Protein AF-A0A511YX73-F1 (afdb_monomer_lite)

pLDDT: mean 88.36, std 14.89, range [30.98, 98.75]

Organism: NCBI:txid43671

Secondary structure (DSSP, 8-state):
----PPPS----PPP-PPPPEEEEPPHHHHHHHHHHHHHSPTTTTT-HHHHHHHHHHHHHHHHHS-TTTPPPTHHHHHHHHHHHHHHHHTTSTT-EEEEEE-SS-EEEEEEETTTTEEE-HHHHHHHHHHHT--S-HHHHHHHHHHHHHHHHSPPPHHHHHHHHHHHHHHHHHHTTT-S----EEEEEETTEEEEEE--SSHHHHHHHHHHHHHHS--SEEEEEEEEEEEETTEEEEEEEEEEEETTSPEEEEEEEEEEETTEEEEEEEEEEEEEES---

Radius of gyration: 24.03 Å; chains: 1; bounding box: 49×76×63 Å

InterPro domains:
  IPR024266 Domain of unknown function DUF3806 [PF12713] (68-133)

Sequence (280 aa):
MGIFRRRPGQPDEPAAQATPQFLDLSEGELAWLGELRASLPVGVGGDPAALGRFYDEALDAWQATPVTEREDPNRLVNAIGVGVGDLVCARVAGARWVVFVDDAGADLAVVAGTDNSTIFPTGAVGKRWSDGVRRWLPDFVEWAAGRLEAWAVEPSAEVRALAAFALEHAVRSVVPEGGPLVPFCMVESPDGRSLQRFVGELGESVARARDHARSSGAARAAVAWDGYLTVEGRRDDALFVEASDAGQGSIVLAQRYASDRSGTRAVGSVVDVGNGGPLL

Structure (mmCIF, N/CA/C/O backbone):
data_AF-A0A511YX73-F1
#
_entry.id   AF-A0A511YX73-F1
#
loop_
_atom_site.group_PDB
_atom_site.id
_atom_site.type_symbol
_atom_site.label_atom_id
_atom_site.label_alt_id
_atom_site.label_comp_id
_atom_site.label_asym_id
_atom_site.label_entity_id
_atom_site.label_seq_id
_atom_site.pdbx_PDB_ins_code
_atom_site.Cartn_x
_atom_site.Cartn_y
_atom_site.Cartn_z
_atom_site.occupancy
_atom_site.B_iso_or_equiv
_atom_site.auth_seq_id
_atom_site.auth_comp_id
_atom_site.auth_asym_id
_atom_site.auth_atom_id
_atom_site.pdbx_PDB_model_num
ATOM 1 N N . MET A 1 1 ? -5.141 55.962 8.722 1.00 32.53 1 MET A N 1
ATOM 2 C CA . MET A 1 1 ? -3.730 55.880 8.289 1.00 32.53 1 MET A CA 1
ATOM 3 C C . MET A 1 1 ? -3.429 54.400 8.061 1.00 32.53 1 MET A C 1
ATOM 5 O O . MET A 1 1 ? -3.546 53.659 9.023 1.00 32.53 1 MET A O 1
ATOM 9 N N . GLY A 1 2 ? -3.191 54.008 6.794 1.00 31.86 2 GLY A N 1
ATOM 10 C CA . GLY A 1 2 ? -2.878 52.652 6.270 1.00 31.86 2 GLY A CA 1
ATOM 11 C C . GLY A 1 2 ? -4.050 51.658 6.292 1.00 31.86 2 GLY A C 1
ATOM 12 O O . GLY A 1 2 ? -4.373 51.157 7.353 1.00 31.86 2 GLY A O 1
ATOM 13 N N . ILE A 1 3 ? -4.838 51.365 5.247 1.00 39.69 3 ILE A N 1
ATOM 14 C CA . ILE A 1 3 ? -4.633 51.122 3.800 1.00 39.69 3 ILE A CA 1
ATOM 15 C C . ILE A 1 3 ? -3.740 49.908 3.500 1.00 39.69 3 ILE A C 1
ATOM 17 O O . ILE A 1 3 ? -2.564 50.074 3.208 1.00 39.69 3 ILE A O 1
ATOM 21 N N . PHE A 1 4 ? -4.346 48.716 3.435 1.00 37.50 4 PHE A N 1
ATOM 22 C CA . PHE A 1 4 ? -3.935 47.664 2.497 1.00 37.50 4 PHE A CA 1
ATOM 23 C C . PHE A 1 4 ? -5.171 47.103 1.781 1.00 37.50 4 PHE A C 1
ATOM 25 O O . PHE A 1 4 ? -5.993 46.388 2.348 1.00 37.50 4 PHE A O 1
ATOM 32 N N . ARG A 1 5 ? -5.316 47.506 0.513 1.00 39.12 5 ARG A N 1
ATOM 33 C CA . ARG A 1 5 ? -6.260 46.949 -0.463 1.00 39.12 5 ARG A CA 1
ATOM 34 C C . ARG A 1 5 ? -5.743 45.578 -0.911 1.00 39.12 5 ARG A C 1
ATOM 36 O O . ARG A 1 5 ? -4.583 45.482 -1.305 1.00 39.12 5 ARG A O 1
ATOM 43 N N . ARG A 1 6 ? -6.609 44.556 -0.941 1.00 34.84 6 ARG A N 1
ATOM 44 C CA . ARG A 1 6 ? -6.386 43.347 -1.757 1.00 34.84 6 ARG A CA 1
ATOM 45 C C . ARG A 1 6 ? -6.142 43.780 -3.209 1.00 34.84 6 ARG A C 1
ATOM 47 O O . ARG A 1 6 ? -6.949 44.528 -3.762 1.00 34.84 6 ARG A O 1
ATOM 54 N N . ARG A 1 7 ? -5.045 43.322 -3.818 1.00 30.98 7 ARG A N 1
ATOM 55 C CA . ARG A 1 7 ? -4.867 43.369 -5.277 1.00 30.98 7 ARG A CA 1
ATOM 56 C C . ARG A 1 7 ? -5.855 42.378 -5.907 1.00 30.98 7 ARG A C 1
ATOM 58 O O . ARG A 1 7 ? -5.840 41.219 -5.504 1.00 30.98 7 ARG A O 1
ATOM 65 N N . PRO A 1 8 ? -6.698 42.788 -6.866 1.00 36.47 8 PRO A N 1
ATOM 66 C CA . PRO A 1 8 ? -7.442 41.854 -7.694 1.00 36.47 8 PRO A CA 1
ATOM 67 C C . PRO A 1 8 ? -6.556 41.415 -8.868 1.00 36.47 8 PRO A C 1
ATOM 69 O O . PRO A 1 8 ? -5.995 42.268 -9.555 1.00 36.47 8 PRO A O 1
ATOM 72 N N . GLY A 1 9 ? -6.438 40.102 -9.094 1.00 38.38 9 GLY A N 1
ATOM 73 C CA . GLY A 1 9 ? -5.857 39.555 -10.327 1.00 38.38 9 GLY A CA 1
ATOM 74 C C . GLY A 1 9 ? -4.659 38.612 -10.192 1.00 38.38 9 GLY A C 1
ATOM 75 O O . GLY A 1 9 ? -3.850 38.581 -11.112 1.00 38.38 9 GLY A O 1
ATOM 76 N N . GLN A 1 10 ? -4.527 37.844 -9.108 1.00 35.62 10 GLN A N 1
ATOM 77 C CA . GLN A 1 10 ? -3.684 36.644 -9.147 1.00 35.62 10 GLN A CA 1
ATOM 78 C C . GLN A 1 10 ? -4.614 35.464 -9.469 1.00 35.62 10 GLN A C 1
ATOM 80 O O . GLN A 1 10 ? -5.602 35.297 -8.751 1.00 35.62 10 GLN A O 1
ATOM 85 N N . PRO A 1 11 ? -4.397 34.717 -10.568 1.00 38.38 11 PRO A N 1
ATOM 86 C CA . PRO A 1 11 ? -5.038 33.417 -10.726 1.00 38.38 11 PRO A CA 1
ATOM 87 C C . PRO A 1 11 ? -4.693 32.580 -9.492 1.00 38.38 11 PRO A C 1
ATOM 89 O O . PRO A 1 11 ? -3.579 32.717 -8.985 1.00 38.38 11 PRO A O 1
ATOM 92 N N . ASP A 1 12 ? -5.625 31.758 -9.010 1.00 41.16 12 ASP A N 1
ATOM 93 C CA . ASP A 1 12 ? -5.336 30.759 -7.983 1.00 41.16 12 ASP A CA 1
ATOM 94 C C . ASP A 1 12 ? -4.215 29.850 -8.510 1.00 41.16 12 ASP A C 1
ATOM 96 O O . ASP A 1 12 ? -4.451 28.913 -9.274 1.00 41.16 12 ASP A O 1
ATOM 100 N N . GLU A 1 13 ? -2.968 30.178 -8.168 1.00 39.59 13 GLU A N 1
ATOM 101 C CA . GLU A 1 13 ? -1.861 29.243 -8.274 1.00 39.59 13 GLU A CA 1
ATOM 102 C C . GLU A 1 13 ? -2.237 28.082 -7.352 1.00 39.59 13 GLU A C 1
ATOM 104 O O . GLU A 1 13 ? -2.494 28.327 -6.167 1.00 39.59 13 GLU A O 1
ATOM 109 N N . PRO A 1 14 ? -2.350 26.840 -7.859 1.00 40.09 14 PRO A N 1
ATOM 110 C CA . PRO A 1 14 ? -2.586 25.708 -6.984 1.00 40.09 14 PRO A CA 1
ATOM 111 C C . PRO A 1 14 ? -1.468 25.715 -5.946 1.00 40.09 14 PRO A C 1
ATOM 113 O O . PRO A 1 14 ? -0.290 25.691 -6.310 1.00 40.09 14 PRO A O 1
ATOM 116 N N . ALA A 1 15 ? -1.847 25.838 -4.670 1.00 43.94 15 ALA A N 1
ATOM 117 C CA . ALA A 1 15 ? -0.904 25.779 -3.567 1.00 43.94 15 ALA A CA 1
ATOM 118 C C . ALA A 1 15 ? -0.038 24.537 -3.781 1.00 43.94 15 ALA A C 1
ATOM 120 O O . ALA A 1 15 ? -0.568 23.444 -3.996 1.00 43.94 15 ALA A O 1
ATOM 121 N N . ALA A 1 16 ? 1.280 24.730 -3.827 1.00 45.09 16 ALA A N 1
ATOM 122 C CA . ALA A 1 16 ? 2.211 23.623 -3.930 1.00 45.09 16 ALA A CA 1
ATOM 123 C C . ALA A 1 16 ? 1.915 22.681 -2.757 1.00 45.09 16 ALA A C 1
ATOM 125 O O . ALA A 1 16 ? 2.084 23.083 -1.607 1.00 45.09 16 ALA A O 1
ATOM 126 N N . GLN A 1 17 ? 1.402 21.488 -3.066 1.00 47.88 17 GLN A N 1
ATOM 127 C CA . GLN A 1 17 ? 1.120 20.453 -2.075 1.00 47.88 17 GLN A CA 1
ATOM 128 C C . GLN A 1 17 ? 2.410 20.193 -1.303 1.00 47.88 17 GLN A C 1
ATOM 130 O O . GLN A 1 17 ? 3.460 19.985 -1.926 1.00 47.88 17 GLN A O 1
ATOM 135 N N . ALA A 1 18 ? 2.367 20.287 0.025 1.00 58.06 18 ALA A N 1
ATOM 136 C CA . ALA A 1 18 ? 3.554 20.036 0.820 1.00 58.06 18 ALA A CA 1
ATOM 137 C C . ALA A 1 18 ? 3.934 18.559 0.680 1.00 58.06 18 ALA A C 1
ATOM 139 O O . ALA A 1 18 ? 3.086 17.666 0.708 1.00 58.06 18 ALA A O 1
ATOM 140 N N . THR A 1 19 ? 5.227 18.289 0.508 1.00 71.44 19 THR A N 1
ATOM 141 C CA . THR A 1 19 ? 5.724 16.914 0.469 1.00 71.44 19 THR A CA 1
ATOM 142 C C . THR A 1 19 ? 5.434 16.240 1.813 1.00 71.44 19 THR A C 1
ATOM 144 O O . THR A 1 19 ? 5.821 16.808 2.841 1.00 71.44 19 THR A O 1
ATOM 147 N N . PRO A 1 20 ? 4.804 15.050 1.832 1.00 82.06 20 PRO A N 1
ATOM 148 C CA . PRO A 1 20 ? 4.522 14.344 3.073 1.00 82.06 20 PRO A CA 1
ATOM 149 C C . PRO A 1 20 ? 5.807 14.058 3.856 1.00 82.06 20 PRO A C 1
ATOM 151 O O . PRO A 1 20 ? 6.846 13.731 3.275 1.00 82.06 20 PRO A O 1
ATOM 154 N N . GLN A 1 21 ? 5.735 14.187 5.180 1.00 86.56 21 GLN A N 1
ATOM 155 C CA . GLN A 1 21 ? 6.857 13.977 6.093 1.00 86.56 21 GLN A CA 1
ATOM 156 C C . GLN A 1 21 ? 6.598 12.792 7.017 1.00 86.56 21 GLN A C 1
ATOM 158 O O . GLN A 1 21 ? 5.483 12.589 7.490 1.00 86.56 21 GLN A O 1
ATOM 163 N N . PHE A 1 22 ? 7.661 12.046 7.312 1.00 89.94 22 PHE A N 1
ATOM 164 C CA . PHE A 1 22 ? 7.660 10.940 8.263 1.00 89.94 22 PHE A CA 1
ATOM 165 C C . PHE A 1 22 ? 8.593 11.299 9.410 1.00 89.94 22 PHE A C 1
ATOM 167 O O . PHE A 1 22 ? 9.812 11.347 9.233 1.00 89.94 22 PHE A O 1
ATOM 174 N N . LEU A 1 23 ? 8.020 11.596 10.568 1.00 90.06 23 LEU A N 1
ATOM 175 C CA . LEU A 1 23 ? 8.756 12.014 11.752 1.00 90.06 23 LEU A CA 1
ATOM 176 C C . LEU A 1 23 ? 8.787 10.872 12.764 1.00 90.06 23 LEU A C 1
ATOM 178 O O . LEU A 1 23 ? 7.802 10.152 12.950 1.00 90.06 23 LEU A O 1
ATOM 182 N N . ASP A 1 24 ? 9.924 10.713 13.433 1.00 93.06 24 ASP A N 1
ATOM 183 C CA . ASP A 1 24 ? 10.009 9.822 14.584 1.00 93.06 24 ASP A CA 1
ATOM 184 C C . ASP A 1 24 ? 9.073 10.309 15.693 1.00 93.06 24 ASP A C 1
ATOM 186 O O . ASP A 1 24 ? 8.878 11.513 15.875 1.00 93.06 24 ASP A O 1
ATOM 190 N N . LEU A 1 25 ? 8.507 9.364 16.447 1.00 93.69 25 LEU A N 1
ATOM 191 C CA . LEU A 1 25 ? 7.658 9.698 17.585 1.00 93.69 25 LEU A CA 1
ATOM 192 C C . LEU A 1 25 ? 8.466 10.455 18.646 1.00 93.69 25 LEU A C 1
ATOM 194 O O . LEU A 1 25 ? 9.500 9.983 19.124 1.00 93.69 25 LEU A O 1
ATOM 198 N N . SER A 1 26 ? 7.948 11.600 19.065 1.00 94.12 26 SER A N 1
ATOM 199 C CA . SER A 1 26 ? 8.399 12.320 20.249 1.00 94.12 26 SER A CA 1
ATOM 200 C C . SER A 1 26 ? 8.096 11.543 21.535 1.00 94.12 26 SER A C 1
ATOM 202 O O . SER A 1 26 ? 7.285 10.613 21.564 1.00 94.12 26 SER A O 1
ATOM 204 N N . GLU A 1 27 ? 8.698 11.967 22.650 1.00 94.69 27 GLU A N 1
ATOM 205 C CA . GLU A 1 27 ? 8.401 11.404 23.976 1.00 94.69 27 GLU A CA 1
ATOM 206 C C . GLU A 1 27 ? 6.911 11.503 24.338 1.00 94.69 27 GLU A C 1
ATOM 208 O O . GLU A 1 27 ? 6.356 10.579 24.933 1.00 94.69 27 GLU A O 1
ATOM 213 N N . GLY A 1 28 ? 6.251 12.599 23.946 1.00 94.06 28 GLY A N 1
ATOM 214 C CA . GLY A 1 28 ? 4.823 12.800 24.186 1.00 94.06 28 GLY A CA 1
ATOM 215 C C . GLY A 1 28 ? 3.957 11.812 23.407 1.00 94.06 28 GLY A C 1
ATOM 216 O O . GLY A 1 28 ? 3.024 11.236 23.965 1.00 94.06 28 GLY A O 1
ATOM 217 N N . GLU A 1 29 ? 4.290 11.557 22.142 1.00 94.56 29 GLU A N 1
ATOM 218 C CA . GLU A 1 29 ? 3.565 10.581 21.323 1.00 94.56 29 GLU A CA 1
ATOM 219 C C . GLU A 1 29 ? 3.818 9.154 21.806 1.00 94.56 29 GLU A C 1
ATOM 221 O O . GLU A 1 29 ? 2.876 8.375 21.929 1.00 94.56 29 GLU A O 1
ATOM 226 N N . LEU A 1 30 ? 5.056 8.816 22.174 1.00 94.69 30 LEU A N 1
ATOM 227 C CA . LEU A 1 30 ? 5.375 7.521 22.780 1.00 94.69 30 LEU A CA 1
ATOM 228 C C . LEU A 1 30 ? 4.573 7.278 24.066 1.00 94.69 30 LEU A C 1
ATOM 230 O O . LEU A 1 30 ? 4.020 6.187 24.242 1.00 94.69 30 LEU A O 1
ATOM 234 N N . ALA A 1 31 ? 4.475 8.286 24.939 1.00 95.69 31 ALA A N 1
ATOM 235 C CA . ALA A 1 31 ? 3.669 8.211 26.153 1.00 95.69 31 ALA A CA 1
ATOM 236 C C . ALA A 1 31 ? 2.183 8.005 25.825 1.00 95.69 31 ALA A C 1
ATOM 238 O O . ALA A 1 31 ? 1.553 7.102 26.376 1.00 95.69 31 ALA A O 1
ATOM 239 N N . TRP A 1 32 ? 1.647 8.765 24.868 1.00 93.88 32 TRP A N 1
ATOM 240 C CA . TRP A 1 32 ? 0.254 8.645 24.443 1.00 93.88 32 TRP A CA 1
ATOM 241 C C . TRP A 1 32 ? -0.074 7.272 23.834 1.00 93.88 32 TRP A C 1
ATOM 243 O O . TRP A 1 32 ? -1.073 6.656 24.212 1.00 93.88 32 TRP A O 1
ATOM 253 N N . LEU A 1 33 ? 0.787 6.726 22.966 1.00 96.00 33 LEU A N 1
ATOM 254 C CA . LEU A 1 33 ? 0.641 5.351 22.473 1.00 96.00 33 LEU A CA 1
ATOM 255 C C . LEU A 1 33 ? 0.675 4.344 23.635 1.00 96.00 33 LEU A C 1
ATOM 257 O O . LEU A 1 33 ? -0.078 3.372 23.630 1.00 96.00 33 LEU A O 1
ATOM 261 N N . GLY A 1 34 ? 1.534 4.562 24.636 1.00 96.31 34 GLY A N 1
ATOM 262 C CA . GLY A 1 34 ? 1.587 3.749 25.853 1.00 96.31 34 GLY A CA 1
ATOM 263 C C . GLY A 1 34 ? 0.269 3.753 26.634 1.00 96.31 34 GLY A C 1
ATOM 264 O O . GLY A 1 34 ? -0.211 2.691 27.030 1.00 96.31 34 GLY A O 1
ATOM 265 N N . GLU A 1 35 ? -0.355 4.918 26.799 1.00 96.94 35 GLU A N 1
ATOM 266 C CA . GLU A 1 35 ? -1.667 5.051 27.445 1.00 96.94 35 GLU A CA 1
ATOM 267 C C . GLU A 1 35 ? -2.776 4.346 26.658 1.00 96.94 35 GLU A C 1
ATOM 269 O O . GLU A 1 35 ? -3.615 3.657 27.243 1.00 96.94 35 GLU A O 1
ATOM 274 N N . LEU A 1 36 ? -2.771 4.480 25.329 1.00 96.38 36 LEU A N 1
ATOM 275 C CA . LEU A 1 36 ? -3.720 3.796 24.452 1.00 96.38 36 LEU A CA 1
ATOM 276 C C . LEU A 1 36 ? -3.582 2.272 24.559 1.00 96.38 36 LEU A C 1
ATOM 278 O O . LEU A 1 36 ? -4.588 1.586 24.747 1.00 96.38 36 LEU A O 1
ATOM 282 N N . ARG A 1 37 ? -2.354 1.743 24.544 1.00 95.12 37 ARG A N 1
ATOM 283 C CA . ARG A 1 37 ? -2.087 0.311 24.769 1.00 95.12 37 ARG A CA 1
ATOM 284 C C . ARG A 1 37 ? -2.592 -0.158 26.126 1.00 95.12 37 ARG A C 1
ATOM 286 O O . ARG A 1 37 ? -3.264 -1.180 26.205 1.00 95.12 37 ARG A O 1
ATOM 293 N N . ALA A 1 38 ? -2.293 0.596 27.184 1.00 95.56 38 ALA A N 1
ATOM 294 C CA . ALA A 1 38 ? -2.694 0.258 28.547 1.00 95.56 38 ALA A CA 1
ATOM 295 C C . ALA A 1 38 ? -4.218 0.301 28.754 1.00 95.56 38 ALA A C 1
ATOM 297 O O . ALA A 1 38 ? -4.720 -0.302 29.701 1.00 95.56 38 ALA A O 1
ATOM 298 N N . SER A 1 39 ? -4.953 1.001 27.883 1.00 95.38 39 SER A N 1
ATOM 299 C CA . SER A 1 39 ? -6.418 1.042 27.922 1.00 95.38 39 SER A CA 1
ATOM 300 C C . SER A 1 39 ? -7.094 -0.198 27.325 1.00 95.38 39 SER A C 1
ATOM 302 O O . SER A 1 39 ? -8.268 -0.438 27.608 1.00 95.38 39 SER A O 1
ATOM 304 N N . LEU A 1 40 ? -6.377 -1.000 26.528 1.00 96.00 40 LEU A N 1
ATOM 305 C CA . LEU A 1 40 ? -6.900 -2.266 26.020 1.00 96.00 40 LEU A CA 1
ATOM 306 C C . LEU A 1 40 ? -6.919 -3.328 27.131 1.00 96.00 40 LEU A C 1
ATOM 308 O O . LEU A 1 40 ? -6.005 -3.371 27.961 1.00 96.00 40 LEU A O 1
ATOM 312 N N . PRO A 1 41 ? -7.906 -4.243 27.140 1.00 95.19 41 PRO A N 1
ATOM 313 C CA . PRO A 1 41 ? -7.897 -5.350 28.085 1.00 95.19 41 PRO A CA 1
ATOM 314 C C . PRO A 1 41 ? -6.648 -6.227 27.924 1.00 95.19 41 PRO A C 1
ATOM 316 O O . PRO A 1 41 ? -6.146 -6.453 26.817 1.00 95.19 41 PRO A O 1
ATOM 319 N N . VAL A 1 42 ? -6.156 -6.757 29.045 1.00 90.50 42 VAL A N 1
ATOM 320 C CA . VAL A 1 42 ? -4.963 -7.614 29.076 1.00 90.50 42 VAL A CA 1
ATOM 321 C C . VAL A 1 42 ? -5.136 -8.802 28.125 1.00 90.50 42 VAL A C 1
ATOM 323 O O . VAL A 1 42 ? -6.142 -9.505 28.170 1.00 90.50 42 VAL A O 1
ATOM 326 N N . GLY A 1 43 ? -4.138 -9.030 27.269 1.00 85.50 43 GLY A N 1
ATOM 327 C CA . GLY A 1 43 ? -4.119 -10.136 26.306 1.00 85.50 43 GLY A CA 1
ATOM 328 C C . GLY A 1 43 ? -4.816 -9.853 24.971 1.00 85.50 43 GLY A C 1
ATOM 329 O O . GLY A 1 43 ? -4.638 -10.631 24.040 1.00 85.50 43 GLY A O 1
ATOM 330 N N . VAL A 1 44 ? -5.542 -8.738 24.829 1.00 91.19 44 VAL A N 1
ATOM 331 C CA . VAL A 1 44 ? -6.238 -8.394 23.576 1.00 91.19 44 VAL A CA 1
ATOM 332 C C . VAL A 1 44 ? -5.267 -7.888 22.507 1.00 91.19 44 VAL A C 1
ATOM 334 O O . VAL A 1 44 ? -5.331 -8.324 21.364 1.00 91.19 44 VAL A O 1
ATOM 337 N N . GLY A 1 45 ? -4.330 -7.006 22.870 1.00 84.81 45 GLY A N 1
ATOM 338 C CA . GLY A 1 45 ? -3.425 -6.363 21.905 1.00 84.81 45 GLY A CA 1
ATOM 339 C C . GLY A 1 45 ? -2.398 -7.289 21.235 1.00 84.81 45 GLY A C 1
ATOM 340 O O . GLY A 1 45 ? -1.772 -6.884 20.266 1.00 84.81 45 GLY A O 1
ATOM 341 N N . GLY A 1 46 ? -2.212 -8.517 21.733 1.00 89.50 46 GLY A N 1
ATOM 342 C CA . GLY A 1 46 ? -1.221 -9.470 21.213 1.00 89.50 46 GLY A CA 1
ATOM 343 C C . GLY A 1 46 ? -1.768 -10.512 20.233 1.00 89.50 46 GLY A C 1
ATOM 344 O O . GLY A 1 46 ? -0.986 -11.273 19.668 1.00 89.50 46 GLY A O 1
ATOM 345 N N . ASP A 1 47 ? -3.085 -10.567 20.021 1.00 94.75 47 ASP A N 1
ATOM 346 C CA . ASP A 1 47 ? -3.740 -11.550 19.151 1.00 94.75 47 ASP A CA 1
ATOM 347 C C . ASP A 1 47 ? -4.761 -10.850 18.232 1.00 94.75 47 ASP A C 1
ATOM 349 O O . ASP A 1 47 ? -5.724 -10.265 18.739 1.00 94.75 47 ASP A O 1
ATOM 353 N N . PRO A 1 48 ? -4.620 -10.925 16.889 1.00 96.38 48 PRO A N 1
ATOM 354 C CA . PRO A 1 48 ? -5.581 -10.316 15.971 1.00 96.38 48 PRO A CA 1
ATOM 355 C C . PRO A 1 48 ? -7.008 -10.825 16.170 1.00 96.38 48 PRO A C 1
ATOM 357 O O . PRO A 1 48 ? -7.958 -10.056 16.034 1.00 96.38 48 PRO A O 1
ATOM 360 N N . ALA A 1 49 ? -7.181 -12.105 16.513 1.00 97.00 49 ALA A N 1
ATOM 361 C CA . ALA A 1 49 ? -8.504 -12.677 16.723 1.00 97.00 49 ALA A CA 1
ATOM 362 C C . ALA A 1 49 ? -9.144 -12.141 18.013 1.00 97.00 49 ALA A C 1
ATOM 364 O O . ALA A 1 49 ? -10.339 -11.840 18.022 1.00 97.00 49 ALA A O 1
ATOM 365 N N . ALA A 1 50 ? -8.370 -11.999 19.092 1.00 97.75 50 ALA A N 1
ATOM 366 C CA . ALA A 1 50 ? -8.833 -11.373 20.329 1.00 97.75 50 ALA A CA 1
ATOM 367 C C . ALA A 1 50 ? -9.177 -9.893 20.133 1.00 97.75 50 ALA A C 1
ATOM 369 O O . ALA A 1 50 ? -10.258 -9.471 20.545 1.00 97.75 50 ALA A O 1
ATOM 370 N N . LEU A 1 51 ? -8.315 -9.128 19.456 1.00 98.25 51 LEU A N 1
ATOM 371 C CA . LEU A 1 51 ? -8.567 -7.719 19.150 1.00 98.25 51 LEU A CA 1
ATOM 372 C C . LEU A 1 51 ? -9.789 -7.534 18.245 1.00 98.25 51 LEU A C 1
ATOM 374 O O . LEU A 1 51 ? -10.587 -6.628 18.475 1.00 98.25 51 LEU A O 1
ATOM 378 N N . GLY A 1 52 ? -9.984 -8.422 17.268 1.00 98.06 52 GLY A N 1
ATOM 379 C CA . GLY A 1 52 ? -11.160 -8.416 16.399 1.00 98.06 52 GLY A CA 1
ATOM 380 C C . GLY A 1 52 ? -12.464 -8.686 17.148 1.00 98.06 52 GLY A C 1
ATOM 381 O O . GLY A 1 52 ? -13.430 -7.953 16.956 1.00 98.06 52 GLY A O 1
ATOM 382 N N . ARG A 1 53 ? -12.488 -9.682 18.047 1.00 98.44 53 ARG A N 1
ATOM 383 C CA . ARG A 1 53 ? -13.659 -9.941 18.906 1.00 98.44 53 ARG A CA 1
ATOM 384 C C . ARG A 1 53 ? -13.962 -8.753 19.815 1.00 98.44 53 ARG A C 1
ATOM 386 O O . ARG A 1 53 ? -15.108 -8.329 19.884 1.00 98.44 53 ARG A O 1
ATOM 393 N N . PHE A 1 54 ? -12.934 -8.186 20.446 1.00 98.38 54 PHE A N 1
ATOM 394 C CA . PHE A 1 54 ? -13.086 -7.008 21.297 1.00 98.38 54 PHE A CA 1
ATOM 395 C C . PHE A 1 54 ? -13.653 -5.808 20.526 1.00 98.38 54 PHE A C 1
ATOM 397 O O . PHE A 1 54 ? -14.549 -5.131 21.021 1.00 98.38 54 PHE A O 1
ATOM 404 N N . TYR A 1 55 ? -13.173 -5.566 19.302 1.00 98.44 55 TYR A N 1
ATOM 405 C CA . TYR A 1 55 ? -13.719 -4.528 18.429 1.00 98.44 55 TYR A CA 1
ATOM 406 C C . TYR A 1 55 ? -15.204 -4.762 18.115 1.00 98.44 55 TYR A C 1
ATOM 408 O O . TYR A 1 55 ? -16.001 -3.836 18.259 1.00 98.44 55 TYR A O 1
ATOM 416 N N . ASP A 1 56 ? -15.578 -5.981 17.709 1.00 98.50 56 ASP A N 1
ATOM 417 C CA . ASP A 1 56 ? -16.961 -6.306 17.340 1.00 98.50 56 ASP A CA 1
ATOM 418 C C . ASP A 1 56 ? -17.906 -6.141 18.552 1.00 98.50 56 ASP A C 1
ATOM 420 O O . ASP A 1 56 ? -18.951 -5.499 18.437 1.00 98.50 56 ASP A O 1
ATOM 424 N N . GLU A 1 57 ? -17.507 -6.632 19.731 1.00 98.19 57 GLU A N 1
ATOM 425 C CA . GLU A 1 57 ? -18.258 -6.490 20.989 1.00 98.19 57 GLU A CA 1
ATOM 426 C C . GLU A 1 57 ? -18.406 -5.022 21.418 1.00 98.19 57 GLU A C 1
ATOM 428 O O . GLU A 1 57 ? -19.488 -4.586 21.821 1.00 98.19 57 GLU A O 1
ATOM 433 N N . ALA A 1 58 ? -17.333 -4.236 21.304 1.00 97.44 58 ALA A N 1
ATOM 434 C CA . ALA A 1 58 ? -17.346 -2.815 21.625 1.00 97.44 58 ALA A CA 1
ATOM 435 C C . ALA A 1 58 ? -18.259 -2.015 20.687 1.00 97.44 58 ALA A C 1
ATOM 437 O O . ALA A 1 58 ? -19.000 -1.138 21.139 1.00 97.44 58 ALA A O 1
ATOM 438 N N . LEU A 1 59 ? -18.221 -2.320 19.388 1.00 98.06 59 LEU A N 1
ATOM 439 C CA . LEU A 1 59 ? -19.080 -1.691 18.392 1.00 98.06 59 LEU A CA 1
ATOM 440 C C . LEU A 1 59 ? -20.554 -2.023 18.652 1.00 98.06 59 LEU A C 1
ATOM 442 O O . LEU A 1 59 ? -21.395 -1.123 18.614 1.00 98.06 59 LEU A O 1
ATOM 446 N N . ASP A 1 60 ? -20.866 -3.286 18.954 1.00 97.88 60 ASP A N 1
ATOM 447 C CA . ASP A 1 60 ? -22.221 -3.728 19.296 1.00 97.88 60 ASP A CA 1
ATOM 448 C C . ASP A 1 60 ? -22.752 -2.998 20.535 1.00 97.88 60 ASP A C 1
ATOM 450 O O . ASP A 1 60 ? -23.861 -2.458 20.506 1.00 97.88 60 ASP A O 1
ATOM 454 N N . ALA A 1 61 ? -21.944 -2.913 21.595 1.00 96.75 61 ALA A N 1
ATOM 455 C CA . ALA A 1 61 ? -22.303 -2.193 22.811 1.00 96.75 61 ALA A CA 1
ATOM 456 C C . ALA A 1 61 ? -22.557 -0.702 22.535 1.00 96.75 61 ALA A C 1
ATOM 458 O O . ALA A 1 61 ? -23.589 -0.163 22.933 1.00 96.75 61 ALA A O 1
ATOM 459 N N . TRP A 1 62 ? -21.662 -0.042 21.795 1.00 96.69 62 TRP A N 1
ATOM 460 C CA . TRP A 1 62 ? -21.796 1.378 21.471 1.00 96.69 62 TRP A CA 1
ATOM 461 C C . TRP A 1 62 ? -23.020 1.674 20.592 1.00 96.69 62 TRP A C 1
ATOM 463 O O . TRP A 1 62 ? -23.731 2.655 20.818 1.00 96.69 62 TRP A O 1
ATOM 473 N N . GLN A 1 63 ? -23.312 0.817 19.608 1.00 95.50 63 GLN A N 1
ATOM 474 C CA . GLN A 1 63 ? -24.495 0.958 18.755 1.00 95.50 63 GLN A CA 1
ATOM 475 C C . GLN A 1 63 ? -25.802 0.683 19.514 1.00 95.50 63 GLN A C 1
ATOM 477 O O . GLN A 1 63 ? -26.820 1.307 19.201 1.00 95.50 63 GLN A O 1
ATOM 482 N N . ALA A 1 64 ? -25.784 -0.201 20.513 1.00 96.44 64 ALA A N 1
ATOM 483 C CA . ALA A 1 64 ? -26.937 -0.466 21.370 1.00 96.44 64 ALA A CA 1
ATOM 484 C C . ALA A 1 64 ? -27.249 0.694 22.336 1.00 96.44 64 ALA A C 1
ATOM 486 O O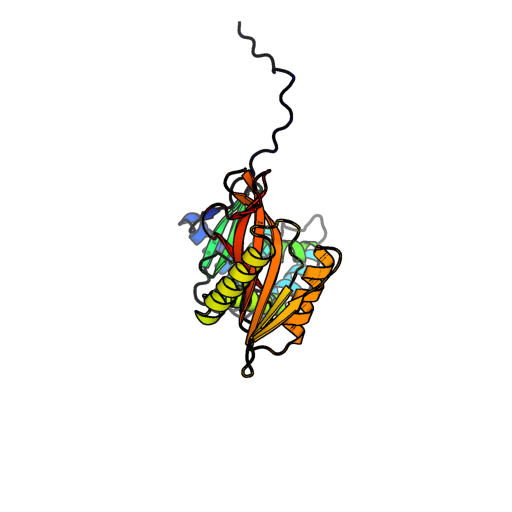 . ALA A 1 64 ? -28.412 0.892 22.689 1.00 96.44 64 ALA A O 1
ATOM 487 N N . THR A 1 65 ? -26.248 1.490 22.726 1.00 96.00 65 THR A N 1
ATOM 488 C CA . THR A 1 65 ? -26.442 2.679 23.570 1.00 96.00 65 THR A CA 1
ATOM 489 C C . THR A 1 65 ? -27.284 3.740 22.841 1.00 96.00 65 THR A C 1
ATOM 491 O O . THR A 1 65 ? -27.027 4.020 21.663 1.00 96.00 65 THR A O 1
ATOM 494 N N . PRO A 1 66 ? -28.284 4.368 23.490 1.00 95.25 66 PRO A N 1
ATOM 495 C CA . PRO A 1 66 ? -29.040 5.475 22.905 1.00 95.25 66 PRO A CA 1
ATOM 496 C C . PRO A 1 66 ? -28.130 6.630 22.479 1.00 95.25 66 PRO A C 1
ATOM 498 O O . PRO A 1 66 ? -27.198 6.979 23.192 1.00 95.25 66 PRO A O 1
ATOM 501 N N .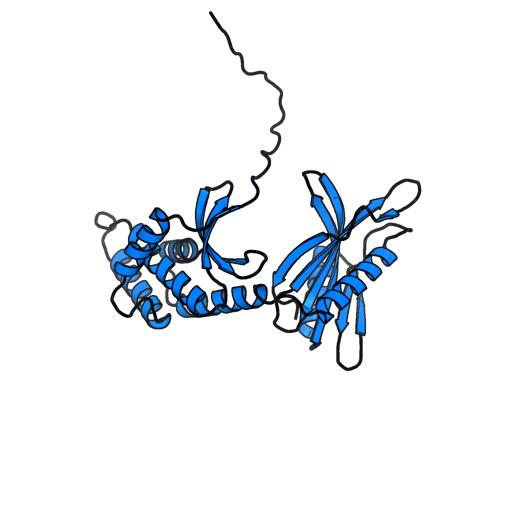 VAL A 1 67 ? -28.421 7.279 21.345 1.00 91.88 67 VAL A N 1
ATOM 502 C CA . VAL A 1 67 ? -27.554 8.333 20.770 1.00 91.88 67 VAL A CA 1
ATOM 503 C C . VAL A 1 67 ? -27.241 9.466 21.758 1.00 91.88 67 VAL A C 1
ATOM 505 O O . VAL A 1 67 ? -26.143 10.007 21.729 1.00 91.88 67 VAL A O 1
ATOM 508 N N . THR A 1 68 ? -28.171 9.799 22.654 1.00 93.88 68 THR A N 1
ATOM 509 C CA . THR A 1 68 ? -28.004 10.835 23.690 1.00 93.88 68 THR A CA 1
ATOM 510 C C . THR A 1 68 ? -27.050 10.447 24.819 1.00 93.88 68 THR A C 1
ATOM 512 O O . THR A 1 68 ? -26.608 11.319 25.558 1.00 93.88 68 THR A O 1
ATOM 515 N N . GLU A 1 69 ? -26.764 9.156 24.969 1.00 93.88 69 GLU A N 1
ATOM 516 C CA . GLU A 1 69 ? -25.920 8.577 26.020 1.00 93.88 69 GLU A CA 1
ATOM 517 C C . GLU A 1 69 ? -24.611 8.006 25.457 1.00 93.88 69 GLU A C 1
ATOM 519 O O . GLU A 1 69 ? -23.759 7.543 26.211 1.00 93.88 69 GLU A O 1
ATOM 524 N N . ARG A 1 70 ? -24.436 8.022 24.128 1.00 92.38 70 ARG A N 1
ATOM 525 C CA . ARG A 1 70 ? -23.217 7.528 23.486 1.00 92.38 70 ARG A CA 1
ATOM 526 C C . ARG A 1 70 ? -22.047 8.442 23.812 1.00 92.38 70 ARG A C 1
ATOM 528 O O . ARG A 1 70 ? -22.032 9.610 23.429 1.00 92.38 70 ARG A O 1
ATOM 535 N N . GLU A 1 71 ? -21.040 7.869 24.452 1.00 92.19 71 GLU A N 1
ATOM 536 C CA . GLU A 1 71 ? -19.729 8.493 24.568 1.00 92.19 71 GLU A CA 1
ATOM 537 C C . GLU A 1 71 ? -19.043 8.565 23.195 1.00 92.19 71 GLU A C 1
ATOM 539 O O . GLU A 1 71 ? -19.323 7.765 22.293 1.00 92.19 71 GLU A O 1
ATOM 544 N N . ASP A 1 72 ? -18.137 9.532 23.037 1.00 93.94 72 ASP A N 1
ATOM 545 C CA . ASP A 1 72 ? -17.299 9.636 21.844 1.00 93.94 72 ASP A CA 1
ATOM 546 C C . ASP A 1 72 ? -16.391 8.390 21.741 1.00 93.94 72 ASP A C 1
ATOM 548 O O . ASP A 1 72 ? -15.556 8.164 22.626 1.00 93.94 72 ASP A O 1
ATOM 552 N N . PRO A 1 73 ? -16.513 7.573 20.675 1.00 95.50 73 PRO A N 1
ATOM 553 C CA . PRO A 1 73 ? -15.729 6.353 20.534 1.00 95.50 73 PRO A CA 1
ATOM 554 C C . PRO A 1 73 ? -14.255 6.614 20.194 1.00 95.50 73 PRO A C 1
ATOM 556 O O . PRO A 1 73 ? -13.472 5.666 20.204 1.00 95.50 73 PRO A O 1
ATOM 559 N N . ASN A 1 74 ? -13.847 7.856 19.903 1.00 94.44 74 ASN A N 1
ATOM 560 C CA . ASN A 1 74 ? -12.514 8.197 19.397 1.00 94.44 74 ASN A CA 1
ATOM 561 C C . ASN A 1 74 ? -11.370 7.597 20.220 1.00 94.44 74 ASN A C 1
ATOM 563 O O . ASN A 1 74 ? -10.425 7.043 19.659 1.00 94.44 74 ASN A O 1
ATOM 567 N N . ARG A 1 75 ? -11.450 7.652 21.555 1.00 95.06 75 ARG A N 1
ATOM 568 C CA . ARG A 1 75 ? -10.399 7.083 22.412 1.00 95.06 75 ARG A CA 1
ATOM 569 C C . ARG A 1 75 ? -10.283 5.566 22.240 1.00 95.06 75 ARG A C 1
ATOM 571 O O . ARG A 1 75 ? -9.173 5.052 22.135 1.00 95.06 75 ARG A O 1
ATOM 578 N N . LEU A 1 76 ? -11.416 4.868 22.185 1.00 96.38 76 LEU A N 1
ATOM 579 C CA . LEU A 1 76 ? -11.470 3.415 22.020 1.00 96.38 76 LEU A CA 1
ATOM 580 C C . LEU A 1 76 ? -11.032 2.991 20.614 1.00 96.38 76 LEU A C 1
ATOM 582 O O . LEU A 1 76 ? -10.233 2.071 20.466 1.00 96.38 76 LEU A O 1
ATOM 586 N N . VAL A 1 77 ? -11.494 3.709 19.590 1.00 97.50 77 VAL A N 1
ATOM 587 C CA . VAL A 1 77 ? -11.073 3.542 18.192 1.00 97.50 77 VAL A CA 1
ATOM 588 C C . VAL A 1 77 ? -9.559 3.691 18.062 1.00 97.50 77 VAL A C 1
ATOM 590 O O . VAL A 1 77 ? -8.915 2.842 17.447 1.00 97.50 77 VAL A O 1
ATOM 593 N N . ASN A 1 78 ? -8.976 4.717 18.686 1.00 97.12 78 ASN A N 1
ATOM 594 C CA . ASN A 1 78 ? -7.532 4.930 18.672 1.00 97.12 78 ASN A CA 1
ATOM 595 C C . ASN A 1 78 ? -6.781 3.828 19.425 1.00 97.12 78 ASN A C 1
ATOM 597 O O . ASN A 1 78 ? -5.767 3.352 18.925 1.00 97.12 78 ASN A O 1
ATOM 601 N N . ALA A 1 79 ? -7.286 3.366 20.572 1.00 97.75 79 ALA A N 1
ATOM 602 C CA . ALA A 1 79 ? -6.684 2.253 21.307 1.00 97.75 79 ALA A CA 1
ATOM 603 C C . ALA A 1 79 ? -6.653 0.963 20.475 1.00 97.75 79 ALA A C 1
ATOM 605 O O . ALA A 1 79 ? -5.611 0.316 20.366 1.00 97.75 79 ALA A O 1
ATOM 606 N N . ILE A 1 80 ? -7.768 0.622 19.821 1.00 98.38 80 ILE A N 1
ATOM 607 C CA . ILE A 1 80 ? -7.847 -0.537 18.924 1.00 98.38 80 ILE A CA 1
ATOM 608 C C . ILE A 1 80 ? -6.923 -0.341 17.716 1.00 98.38 80 ILE A C 1
ATOM 610 O O . ILE A 1 80 ? -6.210 -1.268 17.340 1.00 98.38 80 ILE A O 1
ATOM 614 N N . GLY A 1 81 ? -6.878 0.865 17.144 1.00 97.88 81 GLY A N 1
ATOM 615 C CA . GLY A 1 81 ? -5.955 1.222 16.066 1.00 97.88 81 GLY A CA 1
ATOM 616 C C . GLY A 1 81 ? -4.488 1.030 16.451 1.00 97.88 81 GLY A C 1
ATOM 617 O O . GLY A 1 81 ? -3.731 0.442 15.683 1.00 97.88 81 GLY A O 1
ATOM 618 N N . VAL A 1 82 ? -4.091 1.442 17.657 1.00 97.94 82 VAL A N 1
ATOM 619 C CA . VAL A 1 82 ? -2.741 1.188 18.178 1.00 97.94 82 VAL A CA 1
ATOM 620 C C . VAL A 1 82 ? -2.481 -0.313 18.324 1.00 97.94 82 VAL A C 1
ATOM 622 O O . VAL A 1 82 ? -1.439 -0.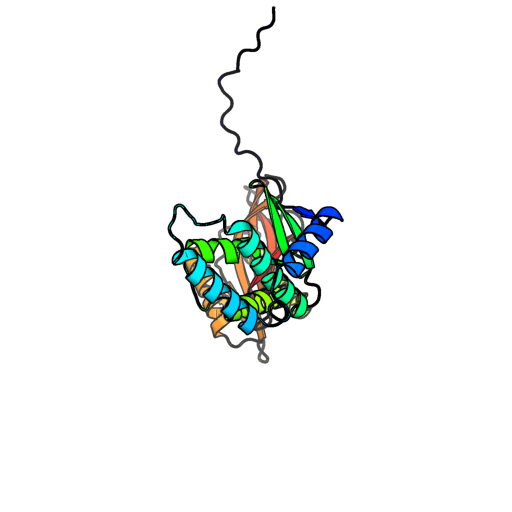786 17.879 1.00 97.94 82 VAL A O 1
ATOM 625 N N . GLY A 1 83 ? -3.445 -1.087 18.832 1.00 97.94 83 GLY A N 1
ATOM 626 C CA . GLY A 1 83 ? -3.337 -2.550 18.870 1.00 97.94 83 GLY A CA 1
ATOM 627 C C . GLY A 1 83 ? -3.140 -3.178 17.483 1.00 97.94 83 GLY A C 1
ATOM 628 O O . GLY A 1 83 ? -2.296 -4.054 17.314 1.00 97.94 83 GLY A O 1
ATOM 629 N N . VAL A 1 84 ? -3.860 -2.695 16.463 1.00 98.12 84 VAL A N 1
ATOM 630 C CA . VAL A 1 84 ? -3.691 -3.140 15.068 1.00 98.12 84 VAL A CA 1
ATOM 631 C C . VAL A 1 84 ? -2.284 -2.828 14.562 1.00 98.12 84 VAL A C 1
ATOM 633 O O . VAL A 1 84 ? -1.640 -3.701 13.984 1.00 98.12 84 VAL A O 1
ATOM 636 N N . GLY A 1 85 ? -1.788 -1.608 14.778 1.00 97.38 85 GLY A N 1
ATOM 637 C CA . GLY A 1 85 ? -0.445 -1.237 14.334 1.00 97.38 85 GLY A CA 1
ATOM 638 C C . GLY A 1 85 ? 0.660 -2.010 15.057 1.00 97.38 85 GLY A C 1
ATOM 639 O O . GLY A 1 85 ? 1.614 -2.432 14.414 1.00 97.38 85 GLY A O 1
ATOM 640 N N . ASP A 1 86 ? 0.506 -2.297 16.352 1.00 97.25 86 ASP A N 1
ATOM 641 C CA . ASP A 1 86 ? 1.452 -3.134 17.102 1.00 97.25 86 ASP A CA 1
ATOM 642 C C . ASP A 1 86 ? 1.505 -4.571 16.573 1.00 97.25 86 ASP A C 1
ATOM 644 O O . ASP A 1 86 ? 2.588 -5.137 16.427 1.00 97.25 86 ASP A O 1
ATOM 648 N N . LEU A 1 87 ? 0.350 -5.151 16.231 1.00 97.44 87 LEU A N 1
ATOM 649 C CA . LEU A 1 87 ? 0.273 -6.482 15.623 1.00 97.44 87 LEU A CA 1
ATOM 650 C C . LEU A 1 87 ? 0.974 -6.552 14.263 1.00 97.44 87 LEU A C 1
ATOM 652 O O . LEU A 1 87 ? 1.532 -7.601 13.930 1.00 97.44 87 LEU A O 1
ATOM 656 N N . VAL A 1 88 ? 0.939 -5.461 13.492 1.00 95.81 88 VAL A N 1
ATOM 657 C CA . VAL A 1 88 ? 1.667 -5.336 12.223 1.00 95.81 88 VAL A CA 1
ATOM 658 C C . VAL A 1 88 ? 3.165 -5.162 12.478 1.00 95.81 88 VAL A C 1
ATOM 660 O O . VAL A 1 88 ? 3.955 -5.913 11.913 1.00 95.81 88 VAL A O 1
ATOM 663 N N . CYS A 1 89 ? 3.569 -4.262 13.380 1.00 94.75 89 CYS A N 1
ATOM 664 C CA . CYS A 1 89 ? 4.974 -4.077 13.766 1.00 94.75 89 CYS A CA 1
ATOM 665 C C . CYS A 1 89 ? 5.620 -5.366 14.300 1.00 94.75 89 CYS A C 1
ATOM 667 O O . CYS A 1 89 ? 6.800 -5.609 14.074 1.00 94.75 89 CYS A O 1
ATOM 669 N N . ALA A 1 90 ? 4.854 -6.211 14.995 1.00 94.31 90 ALA A N 1
ATOM 670 C CA . ALA A 1 90 ? 5.332 -7.497 15.494 1.00 94.31 90 ALA A CA 1
ATOM 671 C C . ALA A 1 90 ? 5.549 -8.551 14.390 1.00 94.31 90 ALA A C 1
ATOM 673 O O . ALA A 1 90 ? 6.299 -9.501 14.607 1.00 94.31 90 ALA A O 1
ATOM 674 N N . ARG A 1 91 ? 4.883 -8.412 13.235 1.00 91.75 91 ARG A N 1
ATOM 675 C CA . ARG A 1 91 ? 4.992 -9.334 12.089 1.00 91.75 91 ARG A CA 1
ATOM 676 C C . ARG A 1 91 ? 6.061 -8.892 11.098 1.00 91.75 91 ARG A C 1
ATOM 678 O O . ARG A 1 91 ? 6.855 -9.709 10.650 1.00 91.75 91 ARG A O 1
ATOM 685 N N . VAL A 1 92 ? 6.103 -7.596 10.805 1.00 89.06 92 VAL A N 1
ATOM 686 C CA . VAL A 1 92 ? 6.919 -7.043 9.725 1.00 89.06 92 VAL A CA 1
ATOM 687 C C . VAL A 1 92 ? 8.249 -6.536 10.270 1.00 89.06 92 VAL A C 1
ATOM 689 O O . VAL A 1 92 ? 8.309 -5.555 11.013 1.00 89.06 92 VAL A O 1
ATOM 692 N N . ALA A 1 93 ? 9.343 -7.184 9.877 1.00 81.88 93 ALA A N 1
ATOM 693 C CA . ALA A 1 93 ? 10.680 -6.763 10.279 1.00 81.88 93 ALA A CA 1
ATOM 694 C C . ALA A 1 93 ? 10.975 -5.325 9.813 1.00 81.88 93 ALA A C 1
ATOM 696 O O . ALA A 1 93 ? 10.814 -4.988 8.643 1.00 81.88 93 ALA A O 1
ATOM 697 N N . GLY A 1 94 ? 11.421 -4.475 10.741 1.00 83.50 94 GLY A N 1
ATOM 698 C CA . GLY A 1 94 ? 11.726 -3.068 10.460 1.00 83.50 94 GLY A CA 1
ATOM 699 C C . GLY A 1 94 ? 10.507 -2.144 10.405 1.00 83.50 94 GLY A C 1
ATOM 700 O O . GLY A 1 94 ? 10.693 -0.935 10.261 1.00 83.50 94 GLY A O 1
ATOM 701 N N . ALA A 1 95 ? 9.286 -2.667 10.564 1.00 91.38 95 ALA A N 1
ATOM 702 C CA . ALA A 1 95 ? 8.113 -1.821 10.703 1.00 91.38 95 ALA A CA 1
ATOM 703 C C . ALA A 1 95 ? 8.150 -1.040 12.023 1.00 91.38 95 ALA A C 1
ATOM 705 O O . ALA A 1 95 ? 8.528 -1.562 13.076 1.00 91.38 95 ALA A O 1
ATOM 706 N N . ARG A 1 96 ? 7.763 0.233 11.962 1.00 93.94 96 ARG A N 1
ATOM 707 C CA . ARG A 1 96 ? 7.815 1.153 13.102 1.00 93.94 96 ARG A CA 1
ATOM 708 C C . ARG A 1 96 ? 6.707 2.191 13.031 1.00 93.94 96 ARG A C 1
ATOM 710 O O . ARG A 1 96 ? 6.253 2.564 11.951 1.00 93.94 96 ARG A O 1
ATOM 717 N N . TRP A 1 97 ? 6.317 2.690 14.196 1.00 96.94 97 TRP A N 1
ATOM 718 C CA . TRP A 1 97 ? 5.417 3.830 14.296 1.00 96.94 97 TRP A CA 1
ATOM 719 C C . TRP A 1 97 ? 6.134 5.139 13.958 1.00 96.94 97 TRP A C 1
ATOM 721 O O . TRP A 1 97 ? 7.280 5.347 14.362 1.00 96.94 97 TRP A O 1
ATOM 731 N N . VAL A 1 98 ? 5.426 6.021 13.259 1.00 95.62 98 VAL A N 1
ATOM 732 C CA . VAL A 1 98 ? 5.846 7.381 12.904 1.00 95.62 98 VAL A CA 1
ATOM 733 C C . VAL A 1 98 ? 4.666 8.340 12.999 1.00 95.62 98 VAL A C 1
ATOM 735 O O . VAL A 1 98 ? 3.504 7.923 12.982 1.00 95.62 98 VAL A O 1
ATOM 738 N N . VAL A 1 99 ? 4.979 9.631 13.048 1.00 94.50 99 VAL A N 1
ATOM 739 C CA . VAL A 1 99 ? 4.025 10.691 12.727 1.00 94.50 99 VAL A CA 1
ATOM 740 C C . VAL A 1 99 ? 4.134 10.978 11.237 1.00 94.50 99 VAL A C 1
ATOM 742 O O . VAL A 1 99 ? 5.189 11.382 10.747 1.00 94.50 99 VAL A O 1
ATOM 745 N N . PHE A 1 100 ? 3.046 10.751 10.517 1.00 92.06 100 PHE A N 1
ATOM 746 C CA . PHE A 1 100 ? 2.890 11.164 9.133 1.00 92.06 100 PHE A CA 1
ATOM 747 C C . PHE A 1 100 ? 2.278 12.562 9.102 1.00 92.06 100 PHE A C 1
ATOM 749 O O . PHE A 1 100 ? 1.253 12.782 9.740 1.00 92.06 100 PHE A O 1
ATOM 756 N N . VAL A 1 101 ? 2.891 13.497 8.379 1.00 90.19 101 VAL A N 1
ATOM 757 C CA . VAL A 1 101 ? 2.386 14.868 8.238 1.00 90.19 101 VAL A CA 1
ATOM 758 C C . VAL A 1 101 ? 2.191 15.193 6.766 1.00 90.19 101 VAL A C 1
ATOM 760 O O . VAL A 1 101 ? 3.138 15.095 5.985 1.00 90.19 101 VAL A O 1
ATOM 763 N N . ASP A 1 102 ? 0.987 15.618 6.402 1.00 85.81 102 ASP A N 1
ATOM 764 C CA . ASP A 1 102 ? 0.641 16.120 5.074 1.00 85.81 102 ASP A CA 1
ATOM 765 C C . ASP A 1 102 ? -0.156 17.438 5.157 1.00 85.81 102 ASP A C 1
ATOM 767 O O . ASP A 1 102 ? -0.230 18.085 6.205 1.00 85.81 102 ASP A O 1
ATOM 771 N N . ASP A 1 103 ? -0.742 17.857 4.033 1.00 82.75 103 ASP A N 1
ATOM 772 C CA . ASP A 1 103 ? -1.574 19.062 3.958 1.00 82.75 103 ASP A CA 1
ATOM 773 C C . ASP A 1 103 ? -2.872 18.966 4.790 1.00 82.75 103 ASP A C 1
ATOM 775 O O . ASP A 1 103 ? -3.479 19.995 5.104 1.00 82.75 103 ASP A O 1
ATOM 779 N N . ALA A 1 104 ? -3.330 17.755 5.128 1.00 80.31 104 ALA A N 1
ATOM 780 C CA . ALA A 1 104 ? -4.537 17.512 5.912 1.00 80.31 104 ALA A CA 1
ATOM 781 C C . ALA A 1 104 ? -4.262 17.496 7.424 1.00 80.31 104 ALA A C 1
ATOM 783 O O . ALA A 1 104 ? -5.154 17.840 8.206 1.00 80.31 104 ALA A O 1
ATOM 784 N N . GLY A 1 105 ? -3.043 17.152 7.843 1.00 85.00 105 GLY A N 1
ATOM 785 C CA . GLY A 1 105 ? -2.624 17.217 9.238 1.00 85.00 105 GLY A CA 1
ATOM 786 C C . GLY A 1 105 ? -1.572 16.179 9.609 1.00 85.00 105 GLY A C 1
ATOM 787 O O . GLY A 1 105 ? -0.847 15.671 8.761 1.00 85.00 105 GLY A O 1
ATOM 788 N N . ALA A 1 106 ? -1.473 15.906 10.911 1.00 88.25 106 ALA A N 1
ATOM 789 C CA . ALA A 1 106 ? -0.573 14.904 11.465 1.00 88.25 106 ALA A CA 1
ATOM 790 C C . ALA A 1 106 ? -1.367 13.677 11.930 1.00 88.25 106 ALA A C 1
ATOM 792 O O . ALA A 1 106 ? -2.275 13.810 12.750 1.00 88.25 106 ALA A O 1
ATOM 793 N N . ASP A 1 107 ? -0.981 12.498 11.450 1.00 91.25 107 ASP A N 1
ATOM 794 C CA . ASP A 1 107 ? -1.596 11.215 11.777 1.00 91.25 107 ASP A CA 1
ATOM 795 C C . ASP A 1 107 ? -0.551 10.198 12.242 1.00 91.25 107 ASP A C 1
ATOM 797 O O . ASP A 1 107 ? 0.598 10.186 11.796 1.00 91.25 107 ASP A O 1
ATOM 801 N N . LEU A 1 108 ? -0.962 9.287 13.126 1.00 94.06 108 LEU A N 1
ATOM 802 C CA . LEU A 1 108 ? -0.141 8.130 13.468 1.00 94.06 108 LEU A CA 1
ATOM 803 C C . LEU A 1 108 ? -0.182 7.100 12.344 1.00 94.06 108 LEU A C 1
ATOM 805 O O . LEU A 1 108 ? -1.254 6.641 11.935 1.00 94.06 108 LEU A O 1
ATOM 809 N N . ALA A 1 109 ? 0.998 6.661 11.930 1.00 95.31 109 ALA A N 1
ATOM 810 C CA . ALA A 1 109 ? 1.147 5.662 10.893 1.00 95.31 109 ALA A CA 1
ATOM 811 C C . ALA A 1 109 ? 2.166 4.591 11.282 1.00 95.31 109 ALA A C 1
ATOM 813 O O . ALA A 1 109 ? 3.047 4.813 12.114 1.00 95.31 109 ALA A O 1
ATOM 814 N N . VAL A 1 110 ? 2.046 3.424 10.656 1.00 95.50 110 VAL A N 1
ATOM 815 C CA . VAL A 1 110 ? 3.084 2.391 10.682 1.00 95.50 110 VAL A CA 1
ATOM 816 C C . VAL A 1 110 ? 3.729 2.360 9.311 1.00 95.50 110 VAL A C 1
ATOM 818 O O . VAL A 1 110 ? 3.025 2.243 8.306 1.00 95.50 110 VAL A O 1
ATOM 821 N N . VAL A 1 111 ? 5.054 2.468 9.291 1.00 91.88 111 VAL A N 1
ATOM 822 C CA . VAL A 1 111 ? 5.858 2.412 8.070 1.00 91.88 111 VAL A CA 1
ATOM 823 C C . VAL A 1 111 ? 6.827 1.244 8.098 1.00 91.88 111 VAL A C 1
ATOM 825 O O . VAL A 1 111 ? 7.302 0.873 9.170 1.00 91.88 111 VAL A O 1
ATOM 828 N N . ALA A 1 112 ? 7.141 0.694 6.930 1.00 86.62 112 ALA A N 1
ATOM 829 C CA . ALA A 1 112 ? 8.198 -0.294 6.729 1.00 86.62 112 ALA A CA 1
ATOM 830 C C . ALA A 1 112 ? 8.979 0.014 5.441 1.00 86.62 112 ALA A C 1
ATOM 832 O O . ALA A 1 112 ? 8.502 0.768 4.597 1.00 86.62 112 ALA A O 1
ATOM 833 N N . GLY A 1 113 ? 10.163 -0.584 5.289 1.00 70.75 113 GLY A N 1
ATOM 834 C CA . GLY A 1 113 ? 10.988 -0.413 4.090 1.00 70.75 113 GLY A CA 1
ATOM 835 C C . GLY A 1 113 ? 11.713 0.934 4.002 1.00 70.75 113 GLY A C 1
ATOM 836 O O . GLY A 1 113 ? 11.557 1.820 4.843 1.00 70.75 113 GLY A O 1
ATOM 837 N N . THR A 1 114 ? 12.558 1.071 2.981 1.00 61.50 114 THR A N 1
ATOM 838 C CA . THR A 1 114 ? 13.346 2.285 2.698 1.00 61.50 114 THR A CA 1
ATOM 839 C C . THR A 1 114 ? 12.510 3.401 2.069 1.00 61.50 114 THR A C 1
ATOM 841 O O . THR A 1 114 ? 12.895 4.567 2.130 1.00 61.50 114 THR A O 1
ATOM 844 N N . ASP A 1 115 ? 11.344 3.063 1.524 1.00 64.75 115 ASP A N 1
ATOM 845 C CA . ASP A 1 115 ? 10.390 3.979 0.900 1.00 64.75 115 ASP A CA 1
ATOM 846 C C . ASP A 1 115 ? 9.315 4.511 1.859 1.00 64.75 115 ASP A C 1
ATOM 848 O O . ASP A 1 115 ? 8.467 5.302 1.449 1.00 64.75 115 ASP A O 1
ATOM 852 N N . ASN A 1 116 ? 9.360 4.106 3.133 1.00 70.94 116 ASN A N 1
ATOM 853 C CA . ASN A 1 116 ? 8.311 4.361 4.118 1.00 70.94 116 ASN A CA 1
ATOM 854 C C . ASN A 1 116 ? 6.930 3.935 3.611 1.00 70.94 116 ASN A C 1
ATOM 856 O O . ASN A 1 116 ? 5.975 4.703 3.675 1.00 70.94 116 ASN A O 1
ATOM 860 N N . SER A 1 117 ? 6.805 2.710 3.114 1.00 79.88 117 SER A N 1
ATOM 861 C CA . SER A 1 117 ? 5.507 2.107 2.844 1.00 79.88 117 SER A CA 1
ATOM 862 C C . SER A 1 117 ? 4.594 2.176 4.066 1.00 79.88 117 SER A C 1
ATOM 864 O O . SER A 1 117 ? 4.960 1.686 5.129 1.00 79.88 117 SER A O 1
ATOM 866 N N . THR A 1 118 ? 3.408 2.774 3.913 1.00 88.31 118 THR A N 1
ATOM 867 C CA . THR A 1 118 ? 2.598 3.266 5.043 1.00 88.31 118 THR A CA 1
ATOM 868 C C . THR A 1 118 ? 1.252 2.566 5.177 1.00 88.31 118 THR A C 1
ATOM 870 O O . THR A 1 118 ? 0.534 2.355 4.196 1.00 88.31 118 THR A O 1
ATOM 873 N N . ILE A 1 119 ? 0.840 2.319 6.419 1.00 93.31 119 ILE A N 1
ATOM 874 C CA . ILE A 1 119 ? -0.559 2.090 6.794 1.00 93.31 119 ILE A CA 1
ATOM 875 C C . ILE A 1 119 ? -0.981 3.069 7.896 1.00 93.31 119 ILE A C 1
ATOM 877 O O . ILE A 1 119 ? -0.155 3.515 8.689 1.00 93.31 119 ILE A O 1
ATOM 881 N N . PHE A 1 120 ? -2.286 3.342 7.984 1.00 95.56 120 PHE A N 1
ATOM 882 C CA . PHE A 1 120 ? -2.895 4.219 8.993 1.00 95.56 120 PHE A CA 1
ATOM 883 C C . PHE A 1 120 ? -3.880 3.418 9.862 1.00 95.56 120 PHE A C 1
ATOM 885 O O . PHE A 1 120 ? -5.078 3.375 9.556 1.00 95.56 120 PHE A O 1
ATOM 892 N N . PRO A 1 121 ? -3.407 2.718 10.912 1.00 96.56 121 PRO A N 1
ATOM 893 C CA . PRO A 1 121 ? -4.236 1.782 11.672 1.00 96.56 121 PRO A CA 1
ATOM 894 C C . PRO A 1 121 ? -5.446 2.440 12.347 1.00 96.56 121 PRO A C 1
ATOM 896 O O . PRO A 1 121 ? -6.557 1.918 12.265 1.00 96.56 121 PRO A O 1
ATOM 899 N N . THR A 1 122 ? -5.258 3.609 12.966 1.00 95.69 122 THR A N 1
ATOM 900 C CA . THR A 1 122 ? -6.327 4.366 13.642 1.00 95.69 122 THR A CA 1
ATOM 901 C C . THR A 1 122 ? -7.401 4.819 12.653 1.00 95.69 122 THR A C 1
ATOM 903 O O . THR A 1 122 ? -8.587 4.584 12.887 1.00 95.69 122 THR A O 1
ATOM 906 N N . GLY A 1 123 ? -7.003 5.353 11.494 1.00 94.00 123 GLY A N 1
ATOM 907 C CA . GLY A 1 123 ? -7.923 5.725 10.416 1.00 94.00 123 GLY A CA 1
ATOM 908 C C . GLY A 1 123 ? -8.687 4.526 9.839 1.00 94.00 123 GLY A C 1
ATOM 909 O O . GLY A 1 123 ? -9.896 4.604 9.604 1.00 94.00 123 GLY A O 1
ATOM 910 N N . ALA A 1 124 ? -8.018 3.380 9.664 1.00 94.69 124 ALA A N 1
ATOM 911 C CA . ALA A 1 124 ? -8.645 2.154 9.170 1.00 94.69 124 ALA A CA 1
ATOM 912 C C . ALA A 1 124 ? -9.728 1.611 10.121 1.00 94.69 124 ALA A C 1
ATOM 914 O O . ALA A 1 124 ? -10.774 1.153 9.642 1.00 94.69 124 ALA A O 1
ATOM 915 N N . VAL A 1 125 ? -9.487 1.679 11.437 1.00 97.88 125 VAL A N 1
ATOM 916 C CA . VAL A 1 125 ? -10.467 1.327 12.477 1.00 97.88 125 VAL A CA 1
ATOM 917 C C . VAL A 1 125 ? -11.594 2.356 12.522 1.00 97.88 125 VAL A C 1
ATOM 919 O O . VAL A 1 125 ? -12.758 1.966 12.481 1.00 97.88 125 VAL A O 1
ATOM 922 N N . GLY A 1 126 ? -11.279 3.655 12.549 1.00 96.50 126 GLY A N 1
ATOM 923 C CA . GLY A 1 126 ? -12.274 4.729 12.656 1.00 96.50 126 GLY A CA 1
ATOM 924 C C . GLY A 1 126 ? -13.265 4.755 11.494 1.00 96.50 126 GLY A C 1
ATOM 925 O O . GLY A 1 126 ? -14.475 4.877 11.707 1.00 96.50 126 GLY A O 1
ATOM 926 N N . LYS A 1 127 ? -12.780 4.527 10.268 1.00 94.75 127 LYS A N 1
ATOM 927 C CA . LYS A 1 127 ? -13.642 4.377 9.090 1.00 94.75 127 LYS A CA 1
ATOM 928 C C . LYS A 1 127 ? -14.630 3.221 9.261 1.00 94.75 127 LYS A C 1
ATOM 930 O O . LYS A 1 127 ? -15.833 3.405 9.124 1.00 94.75 127 LYS A O 1
ATOM 935 N N . ARG A 1 128 ? -14.136 2.035 9.622 1.00 97.94 128 ARG A N 1
ATOM 936 C CA . ARG A 1 128 ? -14.976 0.833 9.757 1.00 97.94 128 ARG A CA 1
ATOM 937 C C . ARG A 1 128 ? -15.918 0.888 10.949 1.00 97.94 128 ARG A C 1
ATOM 939 O O . ARG A 1 128 ? -17.020 0.359 10.860 1.00 97.94 128 ARG A O 1
ATOM 946 N N . TRP A 1 129 ? -15.504 1.549 12.029 1.00 97.81 129 TRP A N 1
ATOM 947 C CA . TRP A 1 129 ? -16.369 1.847 13.167 1.00 97.81 129 TRP A CA 1
ATOM 948 C C . TRP A 1 129 ? -17.566 2.693 12.730 1.00 97.81 129 TRP A C 1
ATOM 950 O O . TRP A 1 129 ? -18.707 2.339 13.018 1.00 97.81 129 TRP A O 1
ATOM 960 N N . SER A 1 130 ? -17.308 3.762 11.971 1.00 94.81 130 SER A N 1
ATOM 961 C CA . SER A 1 130 ? -18.351 4.643 11.428 1.00 94.81 130 SER A CA 1
ATOM 962 C C . SER A 1 130 ? -19.296 3.899 10.479 1.00 94.81 130 SER A C 1
ATOM 964 O O . SER A 1 130 ? -20.510 4.083 10.548 1.00 94.81 130 SER A O 1
ATOM 966 N N . ASP A 1 131 ? -18.747 3.007 9.653 1.00 96.00 131 ASP A N 1
ATOM 967 C CA . ASP A 1 131 ? -19.504 2.181 8.706 1.00 96.00 131 ASP A CA 1
ATOM 968 C C . ASP A 1 131 ? -20.207 0.975 9.372 1.00 96.00 131 ASP A C 1
ATOM 970 O O . ASP A 1 131 ? -20.998 0.279 8.734 1.00 96.00 131 ASP A O 1
ATOM 974 N N . GLY A 1 132 ? -19.928 0.692 10.650 1.00 96.25 132 GLY A N 1
ATOM 975 C CA . GLY A 1 132 ? -20.496 -0.441 11.383 1.00 96.25 132 GLY A CA 1
ATOM 976 C C . GLY A 1 132 ? -20.033 -1.823 10.891 1.00 96.25 132 GLY A C 1
ATOM 977 O O . GLY A 1 132 ? -20.764 -2.809 11.038 1.00 96.25 132 GLY A O 1
ATOM 978 N N . VAL A 1 133 ? -18.850 -1.909 10.279 1.00 97.31 133 VAL A N 1
ATOM 979 C CA . VAL A 1 133 ? -18.311 -3.143 9.682 1.00 97.31 133 VAL A CA 1
ATOM 980 C C . VAL A 1 133 ? -17.787 -4.075 10.772 1.00 97.31 133 VAL A C 1
ATOM 982 O O . VAL A 1 133 ? -17.049 -3.638 11.641 1.00 97.31 133 VAL A O 1
ATOM 985 N N . ARG A 1 134 ? -18.105 -5.373 10.694 1.00 97.38 134 ARG A N 1
ATOM 986 C CA . ARG A 1 134 ? -17.697 -6.406 11.671 1.00 97.38 134 ARG A CA 1
ATOM 987 C C . ARG A 1 134 ? -16.813 -7.478 11.047 1.00 97.38 134 ARG A C 1
ATOM 989 O O . ARG A 1 134 ? -16.823 -7.631 9.824 1.00 97.38 134 ARG A O 1
ATOM 996 N N . ARG A 1 135 ? -16.121 -8.263 11.884 1.00 96.62 135 ARG A N 1
ATOM 997 C CA . ARG A 1 135 ? -15.337 -9.452 11.482 1.00 96.62 135 ARG A CA 1
ATOM 998 C C . ARG A 1 135 ? -14.303 -9.178 10.384 1.00 96.62 135 ARG A C 1
ATOM 1000 O O . ARG A 1 135 ? -14.123 -9.985 9.482 1.00 96.62 135 ARG A O 1
ATOM 1007 N N . TRP A 1 136 ? -13.652 -8.022 10.444 1.00 96.88 136 TRP A N 1
ATOM 1008 C CA . TRP A 1 136 ? -12.700 -7.575 9.420 1.00 96.88 136 TRP A CA 1
ATOM 1009 C C . TRP A 1 136 ? -11.255 -7.508 9.925 1.00 96.88 136 TRP A C 1
ATOM 1011 O O . TRP A 1 136 ? -10.321 -7.533 9.129 1.00 96.88 136 TRP A O 1
ATOM 1021 N N . LEU A 1 137 ? -11.070 -7.356 11.239 1.00 97.62 137 LEU A N 1
ATOM 1022 C CA . LEU A 1 137 ? -9.792 -6.952 11.824 1.00 97.62 137 LEU A CA 1
ATOM 1023 C C . LEU A 1 137 ? -8.682 -8.000 11.645 1.00 97.62 137 LEU A C 1
ATOM 1025 O O . LEU A 1 137 ? -7.600 -7.596 11.219 1.00 97.62 137 LEU A O 1
ATOM 1029 N N . PRO A 1 138 ? -8.903 -9.310 11.892 1.00 96.69 138 PRO A N 1
ATOM 1030 C CA . PRO A 1 138 ? -7.855 -10.312 11.691 1.00 96.69 138 PRO A CA 1
ATOM 1031 C C . PRO A 1 138 ? -7.340 -10.331 10.247 1.00 96.69 138 PRO A C 1
ATOM 1033 O O . PRO A 1 138 ? -6.138 -10.218 10.023 1.00 96.69 138 PRO A O 1
ATOM 1036 N N . ASP A 1 139 ? -8.255 -10.366 9.275 1.00 90.38 139 ASP A N 1
ATOM 1037 C CA . ASP A 1 139 ? -7.915 -10.376 7.848 1.00 90.38 139 ASP A CA 1
ATOM 1038 C C . ASP A 1 139 ? -7.189 -9.093 7.431 1.00 90.38 139 ASP A C 1
ATOM 1040 O O . ASP A 1 139 ? -6.276 -9.125 6.608 1.00 90.38 139 ASP A O 1
ATOM 1044 N N . PHE A 1 140 ? -7.563 -7.952 8.016 1.00 94.44 140 PHE A N 1
ATOM 1045 C CA . PHE A 1 140 ? -6.879 -6.690 7.763 1.00 94.44 140 PHE A CA 1
ATOM 1046 C C . PHE A 1 140 ? -5.451 -6.673 8.306 1.00 94.44 140 PHE A C 1
ATOM 1048 O O . PHE A 1 140 ? -4.578 -6.148 7.623 1.00 94.44 140 PHE A O 1
ATOM 1055 N N . VAL A 1 141 ? -5.199 -7.222 9.499 1.00 96.69 141 VAL A N 1
ATOM 1056 C CA . VAL A 1 141 ? -3.838 -7.308 10.057 1.00 96.69 141 VAL A CA 1
ATOM 1057 C C . VAL A 1 141 ? -2.945 -8.143 9.144 1.00 96.69 141 VAL A C 1
ATOM 1059 O O . VAL A 1 141 ? -1.851 -7.700 8.805 1.00 96.69 141 VAL A O 1
ATOM 1062 N N . GLU A 1 142 ? -3.423 -9.307 8.700 1.00 89.38 142 GLU A N 1
ATOM 1063 C CA . GLU A 1 142 ? -2.668 -10.181 7.794 1.00 89.38 142 GLU A CA 1
ATOM 1064 C C . GLU A 1 142 ? -2.448 -9.518 6.423 1.00 89.38 142 GLU A C 1
ATOM 1066 O O . GLU A 1 142 ? -1.330 -9.503 5.907 1.00 89.38 142 GLU A O 1
ATOM 1071 N N . TRP A 1 143 ? -3.477 -8.873 5.862 1.00 89.81 143 TRP A N 1
ATOM 1072 C CA . TRP A 1 143 ? -3.348 -8.097 4.625 1.00 89.81 143 TRP A CA 1
ATOM 1073 C C . TRP A 1 143 ? -2.346 -6.942 4.757 1.00 89.81 143 TRP A C 1
ATOM 1075 O O . TRP A 1 143 ? -1.529 -6.730 3.862 1.00 89.81 143 TRP A O 1
ATOM 1085 N N . ALA A 1 144 ? -2.399 -6.189 5.857 1.00 90.44 144 ALA A N 1
ATOM 1086 C CA . ALA A 1 144 ? -1.532 -5.040 6.087 1.00 90.44 144 ALA A CA 1
ATOM 1087 C C . ALA A 1 144 ? -0.074 -5.468 6.290 1.00 90.44 144 ALA A C 1
ATOM 1089 O O . ALA A 1 144 ? 0.819 -4.849 5.714 1.00 90.44 144 ALA A O 1
ATOM 1090 N N . ALA A 1 145 ? 0.161 -6.542 7.050 1.00 90.44 145 ALA A N 1
ATOM 1091 C CA . ALA A 1 145 ? 1.491 -7.104 7.249 1.00 90.44 145 ALA A CA 1
ATOM 1092 C C . ALA A 1 145 ? 2.087 -7.604 5.927 1.00 90.44 145 ALA A C 1
ATOM 1094 O O . ALA A 1 145 ? 3.154 -7.138 5.538 1.00 90.44 145 ALA A O 1
ATOM 1095 N N . GLY A 1 146 ? 1.359 -8.440 5.177 1.00 82.69 146 GLY A N 1
ATOM 1096 C CA . GLY A 1 146 ? 1.831 -8.936 3.881 1.00 82.69 146 GLY A CA 1
ATOM 1097 C C . GLY A 1 146 ? 2.070 -7.815 2.863 1.00 82.69 146 GLY A C 1
ATOM 1098 O O . GLY A 1 146 ? 3.007 -7.876 2.070 1.00 82.69 146 GLY A O 1
ATOM 1099 N N . ARG A 1 147 ? 1.262 -6.747 2.910 1.00 81.12 147 ARG A N 1
ATOM 1100 C CA . ARG A 1 147 ? 1.456 -5.557 2.072 1.00 81.12 147 ARG A CA 1
ATOM 1101 C C . ARG A 1 147 ? 2.741 -4.806 2.423 1.00 81.12 147 ARG A C 1
ATOM 1103 O O . ARG A 1 147 ? 3.466 -4.433 1.509 1.00 81.12 147 ARG A O 1
ATOM 1110 N N . LEU A 1 148 ? 3.021 -4.584 3.708 1.00 81.81 148 LEU A N 1
ATOM 1111 C CA . LEU A 1 148 ? 4.253 -3.922 4.141 1.00 81.81 148 LEU A CA 1
ATOM 1112 C C . LEU A 1 148 ? 5.492 -4.797 3.919 1.00 81.81 148 LEU A C 1
ATOM 1114 O O . LEU A 1 148 ? 6.526 -4.270 3.533 1.00 81.81 148 LEU A O 1
ATOM 1118 N N . GLU A 1 149 ? 5.399 -6.114 4.106 1.00 77.06 149 GLU A N 1
ATOM 1119 C CA . GLU A 1 149 ? 6.494 -7.048 3.811 1.00 77.06 149 GLU A CA 1
ATOM 1120 C C . GLU A 1 149 ? 6.852 -7.049 2.331 1.00 77.06 149 GLU A C 1
ATOM 1122 O O . GLU A 1 149 ? 8.028 -6.935 1.997 1.00 77.06 149 GLU A O 1
ATOM 1127 N N . ALA A 1 150 ? 5.853 -7.108 1.445 1.00 66.88 150 ALA A N 1
ATOM 1128 C CA . ALA A 1 150 ? 6.087 -7.056 0.006 1.00 66.88 150 ALA A CA 1
ATOM 1129 C C . ALA A 1 150 ? 6.866 -5.796 -0.402 1.00 66.88 150 ALA A C 1
ATOM 1131 O O . ALA A 1 150 ? 7.670 -5.852 -1.326 1.00 66.88 150 ALA A O 1
ATOM 1132 N N . TRP A 1 151 ? 6.655 -4.678 0.293 1.00 64.12 151 TRP A N 1
ATOM 1133 C CA . TRP A 1 151 ? 7.321 -3.410 0.008 1.00 64.12 151 TRP A CA 1
ATOM 1134 C C . TRP A 1 151 ? 8.619 -3.172 0.787 1.00 64.12 151 TRP A C 1
ATOM 1136 O O . TRP A 1 151 ? 9.448 -2.371 0.369 1.00 64.12 151 TRP A O 1
ATOM 1146 N N . ALA A 1 152 ? 8.832 -3.879 1.896 1.00 59.41 152 ALA A N 1
ATOM 1147 C CA . ALA A 1 152 ? 10.041 -3.762 2.708 1.00 59.41 152 ALA A CA 1
ATOM 1148 C C . ALA A 1 152 ? 11.236 -4.555 2.150 1.00 59.41 152 ALA A C 1
ATOM 1150 O O . ALA A 1 152 ? 12.358 -4.392 2.639 1.00 59.41 152 ALA A O 1
ATOM 1151 N N . VAL A 1 153 ? 11.022 -5.421 1.154 1.00 62.56 153 VAL A N 1
ATOM 1152 C CA . VAL A 1 153 ? 12.094 -6.199 0.526 1.00 62.56 153 VAL A CA 1
ATOM 1153 C C . VAL A 1 153 ? 12.820 -5.345 -0.504 1.00 62.56 153 VAL A C 1
ATOM 1155 O O . VAL A 1 153 ? 12.253 -4.938 -1.515 1.00 62.56 153 VAL A O 1
ATOM 1158 N N . GLU A 1 154 ? 14.114 -5.121 -0.262 1.00 66.44 154 GLU A N 1
ATOM 1159 C CA . GLU A 1 154 ? 14.996 -4.527 -1.260 1.00 66.44 154 GLU A CA 1
ATOM 1160 C C . GLU A 1 154 ? 14.963 -5.371 -2.552 1.00 66.44 154 GLU A C 1
ATOM 1162 O O . GLU A 1 154 ? 15.220 -6.579 -2.502 1.00 66.44 154 GLU A O 1
ATOM 1167 N N . PRO A 1 155 ? 14.698 -4.755 -3.711 1.00 72.31 155 PRO A N 1
ATOM 1168 C CA . PRO A 1 155 ? 14.586 -5.443 -4.994 1.00 72.31 155 PRO A CA 1
ATOM 1169 C C . PRO A 1 155 ? 15.825 -6.294 -5.282 1.00 72.31 155 PRO A C 1
ATOM 1171 O O . PRO A 1 155 ? 16.953 -5.850 -5.055 1.00 72.31 155 PRO A O 1
ATOM 1174 N N . SER A 1 156 ? 15.672 -7.504 -5.819 1.00 84.12 156 SER A N 1
ATOM 1175 C CA . SER A 1 156 ? 16.845 -8.323 -6.147 1.00 84.12 156 SER A CA 1
ATOM 1176 C C . SER A 1 156 ? 17.756 -7.621 -7.170 1.00 84.12 156 SER A C 1
ATOM 1178 O O . SER A 1 156 ? 17.329 -6.748 -7.939 1.00 84.12 156 SER A O 1
ATOM 1180 N N . ALA A 1 157 ? 19.047 -7.971 -7.183 1.00 88.44 157 ALA A N 1
ATOM 1181 C CA . ALA A 1 157 ? 19.981 -7.435 -8.177 1.00 88.44 157 ALA A CA 1
ATOM 1182 C C . ALA A 1 157 ? 19.509 -7.763 -9.605 1.00 88.44 157 ALA A C 1
ATOM 1184 O O . ALA A 1 157 ? 19.676 -6.966 -10.527 1.00 88.44 157 ALA A O 1
ATOM 1185 N N . GLU A 1 158 ? 18.860 -8.911 -9.761 1.00 92.81 158 GLU A N 1
ATOM 1186 C CA . GLU A 1 158 ? 18.259 -9.396 -10.990 1.00 92.81 158 GLU A CA 1
ATOM 1187 C C . GLU A 1 158 ? 17.031 -8.572 -11.404 1.00 92.81 15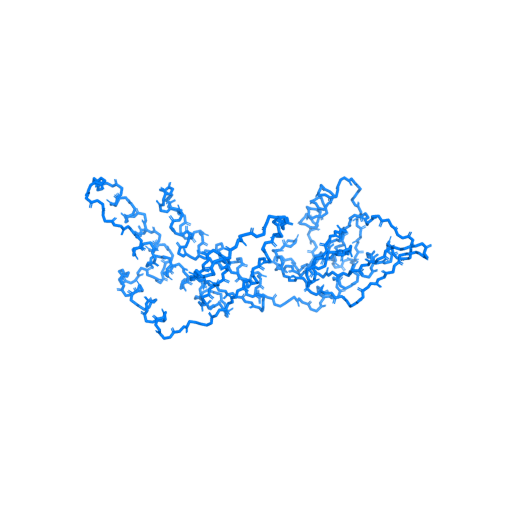8 GLU A C 1
ATOM 1189 O O . GLU A 1 158 ? 16.929 -8.206 -12.573 1.00 92.81 158 GLU A O 1
ATOM 1194 N N . VAL A 1 159 ? 16.137 -8.200 -10.475 1.00 93.62 159 VAL A N 1
ATOM 1195 C CA . VAL A 1 159 ? 15.024 -7.275 -10.773 1.00 93.62 159 VAL A CA 1
ATOM 1196 C C . VAL A 1 159 ? 15.543 -5.904 -11.183 1.00 93.62 159 VAL A C 1
ATOM 1198 O O . VAL A 1 159 ? 15.072 -5.349 -12.175 1.00 93.62 159 VAL A O 1
ATOM 1201 N N . ARG A 1 160 ? 16.557 -5.372 -10.490 1.00 93.31 160 ARG A N 1
ATOM 1202 C CA . ARG A 1 160 ? 17.196 -4.104 -10.880 1.00 93.31 160 ARG A CA 1
ATOM 1203 C C . ARG A 1 160 ? 17.817 -4.187 -12.273 1.00 93.31 160 ARG A C 1
ATOM 1205 O O . ARG A 1 160 ? 17.653 -3.264 -13.072 1.00 93.31 160 ARG A O 1
ATOM 1212 N N . ALA A 1 161 ? 18.480 -5.298 -12.592 1.00 95.06 161 ALA A N 1
ATOM 1213 C CA . ALA A 1 161 ? 19.032 -5.539 -13.921 1.00 95.06 161 ALA A CA 1
ATOM 1214 C C . ALA A 1 161 ? 17.932 -5.635 -14.993 1.00 95.06 161 ALA A C 1
ATOM 1216 O O . ALA A 1 161 ? 18.080 -5.055 -16.070 1.00 95.06 161 ALA A O 1
ATOM 1217 N N . LEU A 1 162 ? 16.817 -6.312 -14.698 1.00 97.12 162 LEU A N 1
ATOM 1218 C CA . LEU A 1 162 ? 15.672 -6.418 -15.601 1.00 97.12 162 LEU A CA 1
ATOM 1219 C C . LEU A 1 162 ? 15.009 -5.055 -15.836 1.00 97.12 162 LEU A C 1
ATOM 1221 O O . LEU A 1 162 ? 14.743 -4.702 -16.984 1.00 97.12 162 LEU A O 1
ATOM 1225 N N . ALA A 1 163 ? 14.792 -4.272 -14.776 1.00 97.06 163 ALA A N 1
ATOM 1226 C CA . ALA A 1 163 ? 14.217 -2.934 -14.863 1.00 97.06 163 ALA A CA 1
ATOM 1227 C C . ALA A 1 163 ? 15.095 -1.999 -15.702 1.00 97.06 163 ALA A C 1
ATOM 1229 O O . ALA A 1 163 ? 14.600 -1.339 -16.614 1.00 97.06 163 ALA A O 1
ATOM 1230 N N . ALA A 1 164 ? 16.409 -1.992 -15.452 1.00 96.50 164 ALA A N 1
ATOM 1231 C CA . ALA A 1 164 ? 17.360 -1.201 -16.227 1.00 96.50 164 ALA A CA 1
ATOM 1232 C C . ALA A 1 164 ? 17.375 -1.617 -17.708 1.00 96.50 164 ALA A C 1
ATOM 1234 O O . ALA A 1 164 ? 17.333 -0.761 -18.591 1.00 96.50 164 ALA A O 1
ATOM 1235 N N . PHE A 1 165 ? 17.369 -2.923 -17.989 1.00 97.88 165 PHE A N 1
ATOM 1236 C CA . PHE A 1 165 ? 17.338 -3.450 -19.354 1.00 97.88 165 PHE A CA 1
ATOM 1237 C C . PHE A 1 165 ? 16.044 -3.077 -20.094 1.00 97.88 165 PHE A C 1
ATOM 1239 O O . PHE A 1 165 ? 16.082 -2.649 -21.250 1.00 97.88 165 PHE A O 1
ATOM 1246 N N . ALA A 1 166 ? 14.891 -3.206 -19.433 1.00 98.31 166 ALA A N 1
ATOM 1247 C CA . ALA A 1 166 ? 13.609 -2.802 -19.996 1.00 98.31 166 ALA A CA 1
ATOM 1248 C C . ALA A 1 166 ? 13.545 -1.282 -20.216 1.00 98.31 166 ALA A C 1
ATOM 1250 O O . ALA A 1 166 ? 13.050 -0.846 -21.255 1.00 98.31 166 ALA A O 1
ATOM 1251 N N . LEU A 1 167 ? 14.096 -0.473 -19.305 1.00 98.38 167 LEU A N 1
ATOM 1252 C CA . LEU A 1 167 ? 14.108 0.984 -19.446 1.00 98.38 167 LEU A CA 1
ATOM 1253 C C . LEU A 1 167 ? 14.997 1.413 -20.611 1.00 98.38 167 LEU A C 1
ATOM 1255 O O . LEU A 1 167 ? 14.599 2.252 -21.414 1.00 98.38 167 LEU A O 1
ATOM 1259 N N . GLU A 1 168 ? 16.162 0.787 -20.766 1.00 97.81 168 GLU A N 1
ATOM 1260 C CA . GLU A 1 168 ? 17.030 1.022 -21.915 1.00 97.81 168 GLU A CA 1
ATOM 1261 C C . GLU A 1 168 ? 16.319 0.671 -23.233 1.00 97.81 168 GLU A C 1
ATOM 1263 O O . GLU A 1 168 ? 16.381 1.430 -24.201 1.00 97.81 168 GLU A O 1
ATOM 1268 N N . HIS A 1 169 ? 15.578 -0.441 -23.271 1.00 98.00 169 HIS A N 1
ATOM 1269 C CA . HIS A 1 169 ? 14.774 -0.820 -24.437 1.00 98.00 169 HIS A CA 1
ATOM 1270 C C . HIS A 1 169 ? 13.631 0.166 -24.722 1.00 98.00 169 HIS A C 1
ATOM 1272 O O . HIS A 1 169 ? 13.360 0.476 -25.887 1.00 98.00 169 HIS A O 1
ATOM 1278 N N . ALA A 1 170 ? 12.975 0.683 -23.681 1.00 98.00 170 ALA A N 1
ATOM 1279 C CA . ALA A 1 170 ? 11.964 1.726 -23.809 1.00 98.00 170 ALA A CA 1
ATOM 1280 C C . ALA A 1 170 ? 12.571 3.007 -24.397 1.00 98.00 170 ALA A C 1
ATOM 1282 O O . ALA A 1 170 ? 12.037 3.542 -25.367 1.00 98.00 170 ALA A O 1
ATOM 1283 N N . VAL A 1 171 ? 13.727 3.445 -23.883 1.00 97.38 171 VAL A N 1
ATOM 1284 C CA . VAL A 1 171 ? 14.455 4.615 -24.393 1.00 97.38 171 VAL A CA 1
ATOM 1285 C C . VAL A 1 171 ? 14.823 4.420 -25.858 1.00 97.38 171 VAL A C 1
ATOM 1287 O O . VAL A 1 171 ? 14.499 5.281 -26.664 1.00 97.38 171 VAL A O 1
ATOM 1290 N N . ARG A 1 172 ? 15.403 3.276 -26.242 1.00 96.88 172 ARG A N 1
ATOM 1291 C CA . ARG A 1 172 ? 15.724 2.976 -27.653 1.00 96.88 172 ARG A CA 1
ATOM 1292 C C . ARG A 1 172 ? 14.493 2.874 -28.562 1.00 96.88 172 ARG A C 1
ATOM 1294 O O . ARG A 1 172 ? 14.644 2.927 -29.774 1.00 96.88 172 ARG A O 1
ATOM 1301 N N . SER A 1 173 ? 13.296 2.674 -28.006 1.00 96.38 173 SER A N 1
ATOM 1302 C CA . SER A 1 173 ? 12.051 2.639 -28.787 1.00 96.38 173 SER A CA 1
ATOM 1303 C C . SER A 1 173 ? 11.497 4.038 -29.089 1.00 96.38 173 SER A C 1
ATOM 1305 O O . SER A 1 173 ? 10.622 4.151 -29.940 1.00 96.38 173 SER A O 1
ATOM 1307 N N . VAL A 1 174 ? 11.965 5.072 -28.381 1.00 96.00 174 VAL A N 1
ATOM 1308 C CA . VAL A 1 174 ? 11.471 6.458 -28.483 1.00 96.00 174 VAL A CA 1
ATOM 1309 C C . VAL A 1 174 ? 12.581 7.433 -28.886 1.00 96.00 174 VAL A C 1
ATOM 1311 O O . VAL A 1 174 ? 12.313 8.472 -29.470 1.00 96.00 174 VAL A O 1
ATOM 1314 N N . VAL A 1 175 ? 13.841 7.138 -28.586 1.00 92.88 175 VAL A N 1
ATOM 1315 C CA . VAL A 1 175 ? 15.005 7.968 -28.913 1.00 92.88 175 VAL A CA 1
ATOM 1316 C C . VAL A 1 175 ? 15.805 7.281 -30.025 1.00 92.88 175 VAL A C 1
ATOM 1318 O O . VAL A 1 175 ? 16.200 6.129 -29.824 1.00 92.88 175 VAL A O 1
ATOM 1321 N N . PRO A 1 176 ? 16.174 7.993 -31.110 1.00 92.75 176 PRO A N 1
ATOM 1322 C CA . PRO A 1 176 ? 15.974 9.430 -31.358 1.00 92.75 176 PRO A CA 1
ATOM 1323 C C . PRO A 1 176 ? 14.677 9.821 -32.090 1.00 92.75 176 PRO A C 1
ATOM 1325 O O . PRO A 1 176 ? 14.424 11.016 -32.250 1.00 92.75 176 PRO A O 1
ATOM 1328 N N . GLU A 1 177 ? 13.892 8.861 -32.581 1.00 90.44 177 GLU A N 1
ATOM 1329 C CA . GLU A 1 177 ? 12.813 9.105 -33.552 1.00 90.44 177 GLU A CA 1
ATOM 1330 C C . GLU A 1 177 ? 11.602 9.859 -32.979 1.00 90.44 177 GLU A C 1
ATOM 1332 O O . GLU A 1 177 ? 10.903 10.564 -33.710 1.00 90.44 177 GLU A O 1
ATOM 1337 N N . GLY A 1 178 ? 11.365 9.732 -31.678 1.00 88.44 178 GLY A N 1
ATOM 1338 C CA . GLY A 1 178 ? 10.203 10.251 -30.970 1.00 88.44 178 GLY A CA 1
ATOM 1339 C C . GLY A 1 178 ? 8.962 9.369 -31.106 1.00 88.44 178 GLY A C 1
ATOM 1340 O O . GLY A 1 178 ? 8.991 8.264 -31.644 1.00 88.44 178 GLY A O 1
ATOM 1341 N N . GLY A 1 179 ? 7.838 9.894 -30.619 1.00 87.62 179 GLY A N 1
ATOM 1342 C CA . GLY A 1 179 ? 6.545 9.210 -30.626 1.00 87.62 179 GLY A CA 1
ATOM 1343 C C . GLY A 1 179 ? 6.231 8.474 -29.319 1.00 87.62 179 GLY A C 1
ATOM 1344 O O . GLY A 1 179 ? 7.097 8.350 -28.452 1.00 87.62 179 GLY A O 1
ATOM 1345 N N . PRO A 1 180 ? 4.973 8.030 -29.153 1.00 91.19 180 PRO A N 1
ATOM 1346 C CA . PRO A 1 180 ? 4.548 7.354 -27.939 1.00 91.19 180 PRO A CA 1
ATOM 1347 C C . PRO A 1 180 ? 5.195 5.975 -27.836 1.00 91.19 180 PRO A C 1
ATOM 1349 O O . PRO A 1 180 ? 5.342 5.256 -28.833 1.00 91.19 180 PRO A O 1
ATOM 1352 N N . LEU A 1 181 ? 5.531 5.573 -26.614 1.00 96.94 181 LEU A N 1
ATOM 1353 C CA . LEU A 1 181 ? 5.970 4.207 -26.374 1.00 96.94 181 LEU A CA 1
ATOM 1354 C C . LEU A 1 181 ? 4.759 3.281 -26.500 1.00 96.94 181 LEU A C 1
ATOM 1356 O O . LEU A 1 181 ? 3.783 3.436 -25.779 1.00 96.94 181 LEU A O 1
ATOM 1360 N N . VAL A 1 182 ? 4.835 2.253 -27.349 1.00 97.75 182 VAL A N 1
ATOM 1361 C CA . VAL A 1 182 ? 3.871 1.143 -27.269 1.00 97.75 182 VAL A CA 1
ATOM 1362 C C . VAL A 1 182 ? 4.168 0.353 -25.992 1.00 97.75 182 VAL A C 1
ATOM 1364 O O . VAL A 1 182 ? 5.251 -0.254 -25.941 1.00 97.75 182 VAL A O 1
ATOM 1367 N N . PRO A 1 183 ? 3.250 0.311 -25.000 1.00 98.44 183 PRO A N 1
ATOM 1368 C CA . PRO A 1 183 ? 3.498 -0.387 -23.749 1.00 98.44 183 PRO A CA 1
ATOM 1369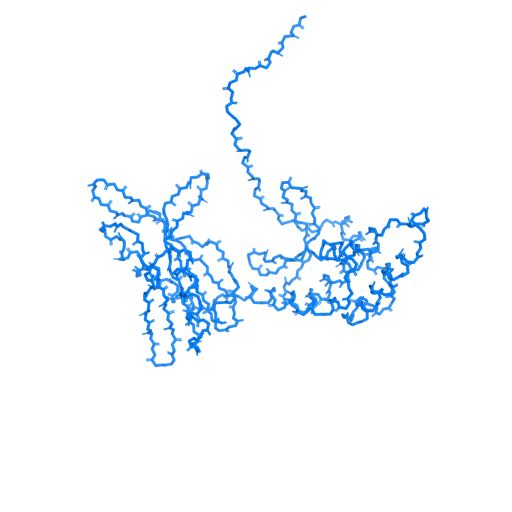 C C . PRO A 1 183 ? 3.886 -1.839 -23.984 1.00 98.44 183 PRO A C 1
ATOM 1371 O O . PRO A 1 183 ? 3.393 -2.498 -24.908 1.00 98.44 183 PRO A O 1
ATOM 1374 N N . PHE A 1 184 ? 4.786 -2.351 -23.158 1.00 98.75 184 PHE A N 1
ATOM 1375 C CA . PHE A 1 184 ? 5.244 -3.726 -23.279 1.00 98.75 184 PHE A CA 1
ATOM 1376 C C . PHE A 1 184 ? 5.456 -4.370 -21.920 1.00 98.75 184 PHE A C 1
ATOM 1378 O O . PHE A 1 184 ? 5.721 -3.693 -20.931 1.00 98.75 184 PHE A O 1
ATOM 1385 N N . CYS A 1 185 ? 5.354 -5.692 -21.899 1.00 98.62 185 CYS A N 1
ATOM 1386 C CA . CYS A 1 185 ? 5.760 -6.526 -20.784 1.00 98.62 185 CYS A CA 1
ATOM 1387 C C . CYS A 1 185 ? 6.967 -7.355 -21.218 1.00 98.62 185 CYS A C 1
ATOM 1389 O O . CYS A 1 185 ? 6.977 -7.916 -22.316 1.00 98.62 185 CYS A O 1
ATOM 1391 N N . MET A 1 186 ? 7.980 -7.416 -20.366 1.00 98.50 186 MET A N 1
ATOM 1392 C CA . MET A 1 186 ? 9.093 -8.339 -20.463 1.00 98.50 186 MET A CA 1
ATOM 1393 C C . MET A 1 186 ? 9.009 -9.313 -19.299 1.00 98.50 186 MET A C 1
ATOM 1395 O O . MET A 1 186 ? 8.880 -8.881 -18.159 1.00 98.50 186 MET A O 1
ATOM 1399 N N . VAL A 1 187 ? 9.101 -10.607 -19.572 1.00 97.81 187 VAL A N 1
ATOM 1400 C CA . VAL A 1 187 ? 9.096 -11.646 -18.536 1.00 97.81 187 VAL A CA 1
ATOM 1401 C C . VAL A 1 187 ? 10.379 -12.457 -18.609 1.00 97.81 187 VAL A C 1
ATOM 1403 O O . VAL A 1 187 ? 10.876 -12.735 -19.703 1.00 97.81 187 VAL A O 1
ATOM 1406 N N . GLU A 1 188 ? 10.925 -12.819 -17.450 1.00 96.19 188 GLU A N 1
ATOM 1407 C CA . GLU A 1 188 ? 12.111 -13.660 -17.315 1.00 96.19 188 GLU A CA 1
ATOM 1408 C C . GLU A 1 188 ? 11.742 -14.988 -16.647 1.00 96.19 188 GLU A C 1
ATOM 1410 O O . GLU A 1 188 ? 11.261 -15.050 -15.513 1.00 96.19 188 GLU A O 1
ATOM 1415 N N . SER A 1 189 ? 11.976 -16.063 -17.391 1.00 88.81 189 SER A N 1
ATOM 1416 C CA . SER A 1 189 ? 11.743 -17.449 -16.996 1.00 88.81 189 SER A CA 1
ATOM 1417 C C . SER A 1 189 ? 13.061 -18.233 -17.054 1.00 88.81 189 SER A C 1
ATOM 1419 O O . SER A 1 189 ? 14.039 -17.727 -17.615 1.00 88.81 189 SER A O 1
ATOM 1421 N N . PRO A 1 190 ? 13.118 -19.475 -16.537 1.00 83.31 190 PRO A N 1
ATOM 1422 C CA . PRO A 1 190 ? 14.296 -20.332 -16.697 1.00 83.31 190 PRO A CA 1
ATOM 1423 C C . PRO A 1 190 ? 14.726 -20.531 -18.161 1.00 83.31 190 PRO A C 1
ATOM 1425 O O . PRO A 1 190 ? 15.914 -20.691 -18.430 1.00 83.31 190 PRO A O 1
ATOM 1428 N N . ASP A 1 191 ? 13.778 -20.461 -19.102 1.00 86.81 191 ASP A N 1
ATOM 1429 C CA . ASP A 1 191 ? 14.014 -20.624 -20.543 1.00 86.81 191 ASP A CA 1
ATOM 1430 C C . ASP A 1 191 ? 14.489 -19.330 -21.233 1.00 86.81 191 ASP A C 1
ATOM 1432 O O . ASP A 1 191 ? 14.796 -19.320 -22.427 1.00 86.81 191 ASP A O 1
ATOM 1436 N N . GLY A 1 192 ? 14.572 -18.227 -20.484 1.00 90.56 192 GLY A N 1
ATOM 1437 C CA . GLY A 1 192 ? 15.047 -16.930 -20.948 1.00 90.56 192 GLY A CA 1
ATOM 1438 C C . GLY A 1 192 ? 14.004 -15.819 -20.846 1.00 90.56 192 GLY A C 1
ATOM 1439 O O . GLY A 1 192 ? 12.996 -15.919 -20.137 1.00 90.56 192 GLY A O 1
ATOM 1440 N N . ARG A 1 193 ? 14.284 -14.722 -21.558 1.00 94.94 193 ARG A N 1
ATOM 1441 C CA . ARG A 1 193 ? 13.463 -13.507 -21.583 1.00 94.94 193 ARG A CA 1
ATOM 1442 C C . ARG A 1 193 ? 12.592 -13.442 -22.829 1.00 94.94 193 ARG A C 1
ATOM 1444 O O . ARG A 1 193 ? 13.065 -13.704 -23.933 1.00 94.94 193 ARG A O 1
ATOM 1451 N N . SER A 1 194 ? 11.349 -13.009 -22.660 1.00 96.44 194 SER A N 1
ATOM 1452 C CA . SER A 1 194 ? 10.443 -12.691 -23.768 1.00 96.44 194 SER A CA 1
ATOM 1453 C C . SER A 1 194 ? 9.832 -11.303 -23.592 1.00 96.44 194 SER A C 1
ATOM 1455 O O . SER A 1 194 ? 9.777 -10.787 -22.477 1.00 96.44 194 SER A O 1
ATOM 1457 N N . LEU A 1 195 ? 9.423 -10.678 -24.700 1.00 98.12 195 LEU A N 1
ATOM 1458 C CA . LEU A 1 195 ? 8.811 -9.350 -24.723 1.00 98.12 195 LEU A CA 1
ATOM 1459 C C . LEU A 1 195 ? 7.516 -9.395 -25.532 1.00 98.12 195 LEU A C 1
ATOM 1461 O O . LEU A 1 195 ? 7.520 -9.821 -26.687 1.00 98.12 195 LEU A O 1
ATOM 1465 N N . GLN A 1 196 ? 6.435 -8.877 -24.955 1.00 98.31 196 GLN A N 1
ATOM 1466 C CA . GLN A 1 196 ? 5.151 -8.694 -25.624 1.00 98.31 196 GLN A CA 1
ATOM 1467 C C . GLN A 1 196 ? 4.740 -7.220 -25.600 1.00 98.31 196 GLN A C 1
ATOM 1469 O O . GLN A 1 196 ? 4.800 -6.570 -24.561 1.00 98.31 196 GLN A O 1
ATOM 1474 N N . ARG A 1 197 ? 4.308 -6.690 -26.750 1.00 98.50 197 ARG A N 1
ATOM 1475 C CA . ARG A 1 197 ? 3.792 -5.319 -26.890 1.00 98.50 197 ARG A CA 1
ATOM 1476 C C . ARG A 1 197 ? 2.265 -5.304 -26.868 1.00 98.50 197 ARG A C 1
ATOM 1478 O O . ARG A 1 197 ? 1.628 -6.224 -27.378 1.00 98.50 197 ARG A O 1
ATOM 1485 N N . PHE A 1 198 ? 1.690 -4.231 -26.336 1.00 97.94 198 PHE A N 1
ATOM 1486 C CA . PHE A 1 198 ? 0.252 -4.054 -26.170 1.00 97.94 198 PHE A CA 1
ATOM 1487 C C . PHE A 1 198 ? -0.172 -2.749 -26.843 1.00 97.94 198 PHE A C 1
ATOM 1489 O O . PHE A 1 198 ? 0.107 -1.666 -26.347 1.00 97.94 198 PHE A O 1
ATOM 1496 N N . VAL A 1 199 ? -0.830 -2.858 -27.998 1.00 96.56 199 VAL A N 1
ATOM 1497 C CA . VAL A 1 199 ? -1.315 -1.703 -28.771 1.00 96.56 199 VAL A CA 1
ATOM 1498 C C . VAL A 1 199 ? -2.731 -1.346 -28.325 1.00 96.56 199 VAL A C 1
ATOM 1500 O O . VAL A 1 199 ? -3.566 -2.238 -28.183 1.00 96.56 199 VAL A O 1
ATOM 1503 N N . GLY A 1 200 ? -3.018 -0.059 -28.144 1.00 94.38 200 GLY A N 1
ATOM 1504 C CA . GLY A 1 200 ? -4.347 0.444 -27.800 1.00 94.38 200 GLY A CA 1
ATOM 1505 C C . GLY A 1 200 ? -4.271 1.766 -27.044 1.00 94.38 200 GLY A C 1
ATOM 1506 O O . GLY A 1 200 ? -3.239 2.433 -27.060 1.00 94.38 200 GLY A O 1
ATOM 1507 N N . GLU A 1 201 ? -5.362 2.122 -26.368 1.00 94.56 201 GLU A N 1
ATOM 1508 C CA . GLU A 1 201 ? -5.364 3.209 -25.383 1.00 94.56 201 GLU A CA 1
ATOM 1509 C C . GLU A 1 201 ? -4.343 2.892 -24.273 1.00 94.56 201 GLU A C 1
ATOM 1511 O O . GLU A 1 201 ? -4.147 1.722 -23.928 1.00 94.56 201 GLU A O 1
ATOM 1516 N N . LEU A 1 202 ? -3.632 3.910 -23.781 1.00 90.31 202 LEU A N 1
ATOM 1517 C CA . LEU A 1 202 ? -2.484 3.746 -22.889 1.00 90.31 202 LEU A CA 1
ATOM 1518 C C . LEU A 1 202 ? -2.867 3.015 -21.598 1.00 90.31 202 LEU A C 1
ATOM 1520 O O . LEU A 1 202 ? -2.247 2.005 -21.265 1.00 90.31 202 LEU A O 1
ATOM 1524 N N . GLY A 1 203 ? -3.901 3.484 -20.898 1.00 87.38 203 GLY A N 1
ATOM 1525 C CA . GLY A 1 203 ? -4.366 2.891 -19.645 1.00 87.38 203 GLY A CA 1
ATOM 1526 C C . GLY A 1 203 ? -4.768 1.425 -19.806 1.00 87.38 203 GLY A C 1
ATOM 1527 O O . GLY A 1 203 ? -4.307 0.565 -19.051 1.00 87.38 203 GLY A O 1
ATOM 1528 N N . GLU A 1 204 ? -5.557 1.112 -20.834 1.00 91.50 204 GLU A N 1
ATOM 1529 C CA . GLU A 1 204 ? -5.946 -0.268 -21.145 1.00 91.50 204 GLU A CA 1
ATOM 1530 C C . GLU A 1 204 ? -4.753 -1.149 -21.542 1.00 91.50 204 GLU A C 1
ATOM 1532 O O . GLU A 1 204 ? -4.679 -2.322 -21.171 1.00 91.50 204 GLU A O 1
ATOM 1537 N N . SER A 1 205 ? -3.806 -0.604 -22.305 1.00 96.00 205 SER A N 1
ATOM 1538 C CA . SER A 1 205 ? -2.632 -1.346 -22.772 1.00 96.00 205 SER A CA 1
ATOM 1539 C C . SER A 1 205 ? -1.684 -1.681 -21.626 1.00 96.00 205 SER A C 1
ATOM 1541 O O . SER A 1 205 ? -1.186 -2.805 -21.563 1.00 96.00 205 SER A O 1
ATOM 1543 N N . VAL A 1 206 ? -1.491 -0.754 -20.684 1.00 95.69 206 VAL A N 1
ATOM 1544 C CA . VAL A 1 206 ? -0.725 -0.993 -19.454 1.00 95.69 206 VAL A CA 1
ATOM 1545 C C . VAL A 1 206 ? -1.430 -2.011 -18.560 1.00 95.69 206 VAL A C 1
ATOM 1547 O O . VAL A 1 206 ? -0.773 -2.908 -18.035 1.00 95.69 206 VAL A O 1
ATOM 1550 N N . ALA A 1 207 ? -2.758 -1.931 -18.418 1.00 92.56 207 ALA A N 1
ATOM 1551 C CA . ALA A 1 207 ? -3.522 -2.924 -17.665 1.00 92.56 207 ALA A CA 1
ATOM 1552 C C . ALA A 1 207 ? -3.327 -4.337 -18.242 1.00 92.56 207 ALA A C 1
ATOM 1554 O O . ALA A 1 207 ? -2.940 -5.246 -17.509 1.00 92.56 207 ALA A O 1
ATOM 1555 N N . ARG A 1 208 ? -3.453 -4.501 -19.567 1.00 97.50 208 ARG A N 1
ATOM 1556 C CA . ARG A 1 208 ? -3.192 -5.786 -20.240 1.00 97.50 208 ARG A CA 1
ATOM 1557 C C . ARG A 1 208 ? -1.745 -6.259 -20.098 1.00 97.50 208 ARG A C 1
ATOM 1559 O O . ARG A 1 208 ? -1.519 -7.459 -19.971 1.00 97.50 208 ARG A O 1
ATOM 1566 N N . ALA A 1 209 ? -0.770 -5.349 -20.111 1.00 97.88 209 ALA A N 1
ATOM 1567 C CA . ALA A 1 209 ? 0.634 -5.693 -19.891 1.00 97.88 209 ALA A CA 1
ATOM 1568 C C . ALA A 1 209 ? 0.875 -6.239 -18.473 1.00 97.88 209 ALA A C 1
ATOM 1570 O O . ALA A 1 209 ? 1.579 -7.234 -18.311 1.00 97.88 209 ALA A O 1
ATOM 1571 N N . ARG A 1 210 ? 0.246 -5.634 -17.457 1.00 97.00 210 ARG A N 1
ATOM 1572 C CA . ARG A 1 210 ? 0.286 -6.122 -16.069 1.00 97.00 210 ARG A CA 1
ATOM 1573 C C . ARG A 1 210 ? -0.443 -7.455 -15.906 1.00 97.00 210 ARG A C 1
ATOM 1575 O O . ARG A 1 210 ? 0.068 -8.345 -15.238 1.00 97.00 210 ARG A O 1
ATOM 1582 N N . ASP A 1 211 ? -1.599 -7.625 -16.541 1.00 94.88 211 ASP A N 1
ATOM 1583 C CA . ASP A 1 211 ? -2.331 -8.898 -16.511 1.00 94.88 211 ASP A CA 1
ATOM 1584 C C . ASP A 1 211 ? -1.530 -10.025 -17.172 1.00 94.88 211 ASP A C 1
ATOM 1586 O O . ASP A 1 211 ? -1.471 -11.138 -16.646 1.00 94.88 211 ASP A O 1
ATOM 1590 N N . HIS A 1 212 ? -0.844 -9.725 -18.280 1.00 97.38 212 HIS A N 1
ATOM 1591 C CA . HIS A 1 212 ? 0.075 -10.664 -18.911 1.00 97.38 212 HIS A CA 1
ATOM 1592 C C . HIS A 1 212 ? 1.205 -11.074 -17.963 1.00 97.38 212 HIS A C 1
ATOM 1594 O O . HIS A 1 212 ? 1.432 -12.274 -17.812 1.00 97.38 212 HIS A O 1
ATOM 1600 N N . ALA A 1 213 ? 1.847 -10.111 -17.285 1.00 96.62 213 ALA A N 1
ATOM 1601 C CA . ALA A 1 213 ? 2.871 -10.390 -16.280 1.00 96.62 213 ALA A CA 1
ATOM 1602 C C . ALA A 1 213 ? 2.351 -11.382 -15.228 1.00 96.62 213 ALA A C 1
ATOM 1604 O O . ALA A 1 213 ? 2.883 -12.485 -15.141 1.00 96.62 213 ALA A O 1
ATOM 1605 N N . ARG A 1 214 ? 1.244 -11.068 -14.539 1.00 94.44 214 ARG A N 1
ATOM 1606 C CA . ARG A 1 214 ? 0.634 -11.938 -13.508 1.00 94.44 214 ARG A CA 1
ATOM 1607 C C . ARG A 1 214 ? 0.306 -13.343 -14.010 1.00 94.44 214 ARG A C 1
ATOM 1609 O O . ARG A 1 214 ? 0.463 -14.322 -13.291 1.00 94.44 214 ARG A O 1
ATOM 1616 N N . SER A 1 215 ? -0.148 -13.459 -15.258 1.00 94.56 215 SER A N 1
ATOM 1617 C CA . SER A 1 215 ? -0.508 -14.751 -15.858 1.00 94.56 215 SER A CA 1
ATOM 1618 C C . SER A 1 215 ? 0.679 -15.564 -16.390 1.00 94.56 215 SER A C 1
ATOM 1620 O O . SER A 1 215 ? 0.495 -16.712 -16.791 1.00 94.56 215 SER A O 1
ATOM 1622 N N . SER A 1 216 ? 1.885 -14.989 -16.427 1.00 94.81 216 SER A N 1
ATOM 1623 C CA . SER A 1 216 ? 3.036 -15.586 -17.116 1.00 94.81 216 SER A CA 1
ATOM 1624 C C . SER A 1 216 ? 3.659 -16.780 -16.389 1.00 94.81 216 SER A C 1
ATOM 1626 O O . SER A 1 216 ? 4.318 -17.599 -17.027 1.00 94.81 216 SER A O 1
ATOM 1628 N N . GLY A 1 217 ? 3.498 -16.869 -15.063 1.00 92.56 217 GLY A N 1
ATOM 1629 C CA . GLY A 1 217 ? 4.233 -17.828 -14.228 1.00 92.56 217 GLY A CA 1
ATOM 1630 C C . GLY A 1 217 ? 5.752 -17.597 -14.207 1.00 92.56 217 GLY A C 1
ATOM 1631 O O . GLY A 1 217 ? 6.502 -18.490 -13.815 1.00 92.56 217 GLY A O 1
ATOM 1632 N N . ALA A 1 218 ? 6.215 -16.431 -14.667 1.00 95.19 218 ALA A N 1
ATOM 1633 C CA . ALA A 1 218 ? 7.624 -16.074 -14.715 1.00 95.19 218 ALA A CA 1
ATOM 1634 C C . ALA A 1 218 ? 8.195 -15.801 -13.318 1.00 95.19 218 ALA A C 1
ATOM 1636 O O . ALA A 1 218 ? 7.470 -15.473 -12.381 1.00 95.19 218 ALA A O 1
ATOM 1637 N N . ALA A 1 219 ? 9.520 -15.898 -13.192 1.00 93.19 219 ALA A N 1
ATOM 1638 C CA . ALA A 1 219 ? 10.199 -15.547 -11.949 1.00 93.19 219 ALA A CA 1
ATOM 1639 C C . ALA A 1 219 ? 10.239 -14.026 -11.746 1.00 93.19 219 ALA A C 1
ATOM 1641 O O . ALA A 1 219 ? 10.184 -13.558 -10.610 1.00 93.19 219 ALA A O 1
ATOM 1642 N N . ARG A 1 220 ? 10.345 -13.267 -12.848 1.00 95.38 220 ARG A N 1
ATOM 1643 C CA . ARG A 1 220 ? 10.397 -11.798 -12.859 1.00 95.38 220 ARG A CA 1
ATOM 1644 C C . ARG A 1 220 ? 9.656 -11.226 -14.049 1.00 95.38 220 ARG A C 1
ATOM 1646 O O . ARG A 1 220 ? 9.608 -11.842 -15.116 1.00 95.38 220 ARG A O 1
ATOM 1653 N N . ALA A 1 221 ? 9.127 -10.025 -13.876 1.00 97.69 221 ALA A N 1
ATOM 1654 C CA . ALA A 1 221 ? 8.507 -9.275 -14.952 1.00 97.69 221 ALA A CA 1
ATOM 1655 C C . ALA A 1 221 ? 8.873 -7.797 -14.862 1.00 97.69 221 ALA A C 1
ATOM 1657 O O . ALA A 1 221 ? 9.159 -7.285 -13.783 1.00 97.69 221 ALA A O 1
ATOM 1658 N N . ALA A 1 222 ? 8.836 -7.123 -16.008 1.00 98.38 222 ALA A N 1
ATOM 1659 C CA . ALA A 1 222 ? 8.910 -5.681 -16.131 1.00 98.38 222 ALA A CA 1
ATOM 1660 C C . ALA A 1 222 ? 7.834 -5.185 -17.105 1.00 98.38 222 ALA A C 1
ATOM 1662 O O . ALA A 1 222 ? 7.680 -5.737 -18.193 1.00 98.38 222 ALA A O 1
ATOM 1663 N N . VAL A 1 223 ? 7.094 -4.142 -16.746 1.00 98.56 223 VAL A N 1
ATOM 1664 C CA . VAL A 1 223 ? 6.124 -3.468 -17.615 1.00 98.56 223 VAL A CA 1
ATOM 1665 C C . VAL A 1 223 ? 6.602 -2.049 -17.868 1.00 98.56 223 VAL A C 1
ATOM 1667 O O . VAL A 1 223 ? 6.928 -1.333 -16.929 1.00 98.56 223 VAL A O 1
ATOM 1670 N N . ALA A 1 224 ? 6.636 -1.642 -19.134 1.00 98.56 224 ALA A N 1
ATOM 1671 C CA . ALA A 1 224 ? 7.092 -0.324 -19.552 1.00 98.56 224 ALA A CA 1
ATOM 1672 C C . ALA A 1 224 ? 5.977 0.473 -20.232 1.00 98.56 224 ALA A C 1
ATOM 1674 O O . ALA A 1 224 ? 5.207 -0.087 -21.019 1.00 98.56 224 ALA A O 1
ATOM 1675 N N . TRP A 1 225 ? 5.920 1.775 -19.961 1.00 98.25 225 TRP A N 1
ATOM 1676 C CA . TRP A 1 225 ? 4.944 2.706 -20.536 1.00 98.25 225 TRP A CA 1
ATOM 1677 C C . TRP A 1 225 ? 5.503 4.132 -20.599 1.00 98.25 225 TRP A C 1
ATOM 1679 O O . TRP A 1 225 ? 6.498 4.443 -19.947 1.00 98.25 225 TRP A O 1
ATOM 1689 N N . ASP A 1 226 ? 4.891 5.001 -21.398 1.00 95.50 226 ASP A N 1
ATOM 1690 C CA . ASP A 1 226 ? 5.174 6.435 -21.398 1.00 95.50 226 ASP A CA 1
ATOM 1691 C C . ASP A 1 226 ? 4.171 7.207 -20.533 1.00 95.50 226 ASP A C 1
ATOM 1693 O O . ASP A 1 226 ? 3.044 6.786 -20.283 1.00 95.50 226 ASP A O 1
ATOM 1697 N N . GLY A 1 227 ? 4.600 8.352 -20.019 1.00 93.88 227 GLY A N 1
ATOM 1698 C CA . GLY A 1 227 ? 3.776 9.201 -19.177 1.00 93.88 227 GLY A CA 1
ATOM 1699 C C . GLY A 1 227 ? 4.480 10.503 -18.835 1.00 93.88 227 GLY A C 1
ATOM 1700 O O . GLY A 1 227 ? 5.383 10.949 -19.538 1.00 93.88 227 GLY A O 1
ATOM 1701 N N . TYR A 1 228 ? 4.075 11.101 -17.719 1.00 91.31 228 TYR A N 1
ATOM 1702 C CA . TYR A 1 228 ? 4.622 12.369 -17.255 1.00 91.31 228 TYR A CA 1
ATOM 1703 C C . TYR A 1 228 ? 5.235 12.219 -15.872 1.00 91.31 228 TYR A C 1
ATOM 1705 O O . TYR A 1 228 ? 4.591 11.683 -14.971 1.00 91.31 228 TYR A O 1
ATOM 1713 N N . LEU A 1 229 ? 6.444 12.747 -15.694 1.00 88.50 229 LEU A N 1
ATOM 1714 C CA . LEU A 1 229 ? 7.099 12.846 -14.396 1.00 88.50 229 LEU A CA 1
ATOM 1715 C C . LEU A 1 229 ? 7.209 14.317 -13.994 1.00 88.50 229 LEU A C 1
ATOM 1717 O O . LEU A 1 229 ? 7.739 15.135 -14.749 1.00 88.50 229 LEU A O 1
ATOM 1721 N N . THR A 1 230 ? 6.727 14.647 -12.797 1.00 82.56 230 THR A N 1
ATOM 1722 C CA . THR A 1 230 ? 6.879 15.985 -12.217 1.00 82.56 230 THR A CA 1
ATOM 1723 C C . THR A 1 230 ? 8.027 15.970 -11.218 1.00 82.56 230 THR A C 1
ATOM 1725 O O . THR A 1 230 ? 7.930 15.325 -10.180 1.00 82.56 230 THR A O 1
ATOM 1728 N N . VAL A 1 231 ? 9.103 16.696 -11.520 1.00 75.69 231 VAL A N 1
ATOM 1729 C CA . VAL A 1 231 ? 10.252 16.885 -10.620 1.00 75.69 231 VAL A CA 1
ATOM 1730 C C . VAL A 1 231 ? 10.436 18.380 -10.398 1.00 75.69 231 VAL A C 1
ATOM 1732 O O . VAL A 1 231 ? 10.478 19.138 -11.366 1.00 75.69 231 VAL A O 1
ATOM 1735 N N . GLU A 1 232 ? 10.508 18.807 -9.134 1.00 76.62 232 GLU A N 1
ATOM 1736 C CA . GLU A 1 232 ? 10.689 20.220 -8.747 1.00 76.62 232 GLU A CA 1
ATOM 1737 C C . GLU A 1 232 ? 9.663 21.166 -9.409 1.00 76.62 232 GLU A C 1
ATOM 1739 O O . GLU A 1 232 ? 9.994 22.238 -9.914 1.00 76.62 232 GLU A O 1
ATOM 1744 N N . GLY A 1 233 ? 8.396 20.741 -9.468 1.00 75.88 233 GLY A N 1
ATOM 1745 C CA . GLY A 1 233 ? 7.305 21.523 -10.065 1.00 75.88 233 GLY A CA 1
ATOM 1746 C C . GLY A 1 233 ? 7.306 21.573 -11.597 1.00 75.88 233 GLY A C 1
ATOM 1747 O O . GLY A 1 233 ? 6.423 22.196 -12.187 1.00 75.88 233 GLY A O 1
ATOM 1748 N N . ARG A 1 234 ? 8.249 20.898 -12.267 1.00 79.50 234 ARG A N 1
ATOM 1749 C CA . ARG A 1 234 ? 8.297 20.805 -13.727 1.00 79.50 234 ARG A CA 1
ATOM 1750 C C . ARG A 1 234 ? 7.849 19.432 -14.205 1.00 79.50 234 ARG A C 1
ATOM 1752 O O . ARG A 1 234 ? 8.440 18.419 -13.843 1.00 79.50 234 ARG A O 1
ATOM 1759 N N . ARG A 1 235 ? 6.815 19.424 -15.046 1.00 87.19 235 ARG A N 1
ATOM 1760 C CA . ARG A 1 235 ? 6.268 18.230 -15.695 1.00 87.19 235 ARG A CA 1
ATOM 1761 C C . ARG A 1 235 ? 6.989 17.983 -17.018 1.00 87.19 235 ARG A C 1
ATOM 1763 O O . ARG A 1 235 ? 6.886 18.809 -17.919 1.00 87.19 235 ARG A O 1
ATOM 1770 N N . ASP A 1 236 ? 7.670 16.849 -17.123 1.00 90.19 236 ASP A N 1
ATOM 1771 C CA . ASP A 1 236 ? 8.368 16.401 -18.331 1.00 90.19 236 ASP A CA 1
ATOM 1772 C C . ASP A 1 236 ? 7.805 15.062 -18.822 1.00 90.19 236 ASP A C 1
ATOM 1774 O O . ASP A 1 236 ? 7.291 14.271 -18.025 1.00 90.19 236 ASP A O 1
ATOM 1778 N N . ASP A 1 237 ? 7.935 14.795 -20.123 1.00 94.62 237 ASP A N 1
ATOM 1779 C CA . ASP A 1 237 ? 7.686 13.463 -20.674 1.00 94.62 237 ASP A CA 1
ATOM 1780 C C . ASP A 1 237 ? 8.709 12.467 -20.111 1.00 94.62 237 ASP A C 1
ATOM 1782 O O . ASP A 1 237 ? 9.905 12.760 -19.979 1.00 94.62 237 ASP A O 1
ATOM 1786 N N . ALA A 1 238 ? 8.234 11.277 -19.756 1.00 96.50 238 ALA A N 1
ATOM 1787 C CA . ALA A 1 238 ? 9.054 10.238 -19.162 1.00 96.50 238 ALA A CA 1
ATOM 1788 C C . ALA A 1 238 ? 8.612 8.844 -19.601 1.00 96.50 238 ALA A C 1
ATOM 1790 O O . ALA A 1 238 ? 7.439 8.581 -19.862 1.00 96.50 238 ALA A O 1
ATOM 1791 N N . LEU A 1 239 ? 9.586 7.947 -19.665 1.00 97.94 239 LEU A N 1
ATOM 1792 C CA . LEU A 1 239 ? 9.390 6.518 -19.848 1.00 97.94 239 LEU A CA 1
ATOM 1793 C C . LEU A 1 239 ? 9.530 5.860 -18.490 1.00 97.94 239 LEU A C 1
ATOM 1795 O O . LEU A 1 239 ? 10.515 6.112 -17.801 1.00 97.94 239 LEU A O 1
ATOM 1799 N N . PHE A 1 240 ? 8.566 5.032 -18.130 1.00 97.56 240 PHE A N 1
ATOM 1800 C CA . PHE A 1 240 ? 8.511 4.325 -16.863 1.00 97.56 240 PHE A CA 1
ATOM 1801 C C . PHE A 1 240 ? 8.704 2.834 -17.089 1.00 97.56 240 PHE A C 1
ATOM 1803 O O . PHE A 1 240 ? 8.269 2.291 -18.107 1.00 97.56 240 PHE A O 1
ATOM 1810 N N . VAL A 1 241 ? 9.325 2.178 -16.116 1.00 98.38 241 VAL A N 1
ATOM 1811 C CA . VAL A 1 241 ? 9.405 0.726 -16.014 1.00 98.38 241 VAL A CA 1
ATOM 1812 C C . VAL A 1 241 ? 9.098 0.314 -14.590 1.00 98.38 241 VAL A C 1
ATOM 1814 O O . VAL A 1 241 ? 9.807 0.717 -13.676 1.00 98.38 241 VAL A O 1
ATOM 1817 N N . GLU A 1 242 ? 8.081 -0.524 -14.424 1.00 96.38 242 GLU A N 1
ATOM 1818 C CA . GLU A 1 242 ? 7.776 -1.227 -13.180 1.00 96.38 242 GLU A CA 1
ATOM 1819 C C . GLU A 1 242 ? 8.305 -2.658 -13.268 1.00 96.38 242 GLU A C 1
ATOM 1821 O O . GLU A 1 242 ? 8.000 -3.324 -14.254 1.00 96.38 242 GLU A O 1
ATOM 1826 N N . ALA A 1 243 ? 9.054 -3.158 -12.282 1.00 96.50 243 ALA A N 1
ATOM 1827 C CA . ALA A 1 243 ? 9.564 -4.533 -12.295 1.00 96.50 243 ALA A CA 1
ATOM 1828 C C . ALA A 1 243 ? 9.557 -5.191 -10.914 1.00 96.50 243 ALA A C 1
ATOM 1830 O O . ALA A 1 243 ? 9.861 -4.524 -9.933 1.00 96.50 243 ALA A O 1
ATOM 1831 N N . SER A 1 244 ? 9.270 -6.494 -10.835 1.00 93.00 244 SER A N 1
ATOM 1832 C CA . SER A 1 244 ? 9.298 -7.257 -9.575 1.00 93.00 244 SER A CA 1
ATOM 1833 C C . SER A 1 244 ? 9.739 -8.711 -9.759 1.00 93.00 244 SER A C 1
ATOM 1835 O O . SER A 1 244 ? 9.687 -9.258 -10.867 1.00 93.00 244 SER A O 1
ATOM 1837 N N . ASP A 1 245 ? 10.140 -9.338 -8.650 1.00 91.62 245 ASP A N 1
ATOM 1838 C CA . ASP A 1 245 ? 10.152 -10.796 -8.496 1.00 91.62 245 ASP A CA 1
ATOM 1839 C C . ASP A 1 245 ? 8.717 -11.293 -8.225 1.00 91.62 245 ASP A C 1
ATOM 1841 O O . ASP A 1 245 ? 7.841 -10.523 -7.813 1.00 91.62 245 ASP A O 1
ATOM 1845 N N . ALA A 1 246 ? 8.473 -12.587 -8.443 1.00 89.38 246 ALA A N 1
ATOM 1846 C CA . ALA A 1 246 ? 7.201 -13.234 -8.125 1.00 89.38 246 ALA A CA 1
ATOM 1847 C C . ALA A 1 246 ? 6.817 -13.057 -6.644 1.00 89.38 246 ALA A C 1
ATOM 1849 O O . ALA A 1 246 ? 7.570 -13.447 -5.747 1.00 89.38 246 ALA A O 1
ATOM 1850 N N . GLY A 1 247 ? 5.642 -12.469 -6.388 1.00 81.88 247 GLY A N 1
ATOM 1851 C CA . GLY A 1 247 ? 5.130 -12.226 -5.038 1.00 81.88 247 GLY A CA 1
ATOM 1852 C C . GLY A 1 247 ? 5.880 -11.169 -4.216 1.00 81.88 247 GLY A C 1
ATOM 1853 O O . GLY A 1 247 ? 5.537 -10.976 -3.053 1.00 81.88 247 GLY A O 1
ATOM 1854 N N . GLN A 1 248 ? 6.882 -10.489 -4.783 1.00 83.62 248 GLN A N 1
ATOM 1855 C CA . GLN A 1 248 ? 7.614 -9.397 -4.127 1.00 83.62 248 GLN A CA 1
ATOM 1856 C C . GLN A 1 248 ? 7.154 -8.047 -4.673 1.00 83.62 248 GLN A C 1
ATOM 1858 O O . GLN A 1 248 ? 6.663 -7.978 -5.798 1.00 83.62 248 GLN A O 1
ATOM 1863 N N . GLY A 1 249 ? 7.322 -6.971 -3.905 1.00 80.75 249 GLY A N 1
ATOM 1864 C CA . GLY A 1 249 ? 7.052 -5.610 -4.368 1.00 80.75 249 GLY A CA 1
ATOM 1865 C C . GLY A 1 249 ? 7.857 -5.235 -5.612 1.00 80.75 249 GLY A C 1
ATOM 1866 O O . GLY A 1 249 ? 8.910 -5.810 -5.906 1.00 80.75 249 GLY A O 1
ATOM 1867 N N . SER A 1 250 ? 7.320 -4.288 -6.376 1.00 88.44 250 SER A N 1
ATOM 1868 C CA . SER A 1 250 ? 7.936 -3.793 -7.603 1.00 88.44 250 SER A CA 1
ATOM 1869 C C . SER A 1 250 ? 8.775 -2.542 -7.355 1.00 88.44 250 SER A C 1
ATOM 1871 O O . SER A 1 250 ? 8.481 -1.777 -6.447 1.00 88.44 250 SER A O 1
ATOM 1873 N N . ILE A 1 251 ? 9.779 -2.301 -8.197 1.00 90.31 251 ILE A N 1
ATOM 1874 C CA . ILE A 1 251 ? 10.410 -0.982 -8.361 1.00 90.31 251 ILE A CA 1
ATOM 1875 C C . ILE A 1 251 ? 9.836 -0.261 -9.552 1.00 90.31 251 ILE A C 1
ATOM 1877 O O . ILE A 1 251 ? 9.510 -0.907 -10.546 1.00 90.31 251 ILE A O 1
ATOM 1881 N N . VAL A 1 252 ? 9.825 1.068 -9.499 1.00 93.06 252 VAL A N 1
ATOM 1882 C CA . VAL A 1 252 ? 9.487 1.921 -10.633 1.00 93.06 252 VAL A CA 1
ATOM 1883 C C . VAL A 1 252 ? 10.657 2.840 -10.963 1.00 93.06 252 VAL A C 1
ATOM 1885 O O . VAL A 1 252 ? 10.980 3.764 -10.224 1.00 93.06 252 VAL A O 1
ATOM 1888 N N . LEU A 1 253 ? 11.274 2.618 -12.120 1.00 95.06 253 LEU A N 1
ATOM 1889 C CA . LEU A 1 253 ? 12.300 3.501 -12.671 1.00 95.06 253 LEU A CA 1
ATOM 1890 C C . LEU A 1 253 ? 11.700 4.394 -13.751 1.00 95.06 253 LEU A C 1
ATOM 1892 O O . LEU A 1 253 ? 10.827 3.962 -14.504 1.00 95.06 253 LEU A O 1
ATOM 1896 N N . ALA A 1 254 ? 12.216 5.615 -13.879 1.00 95.62 254 ALA A N 1
ATOM 1897 C CA . ALA A 1 254 ? 11.832 6.521 -14.949 1.00 95.62 254 ALA A CA 1
ATOM 1898 C C . ALA A 1 254 ? 13.026 7.195 -15.628 1.00 95.62 254 ALA A C 1
ATOM 1900 O O . ALA A 1 254 ? 13.984 7.614 -14.980 1.00 95.62 254 ALA A O 1
ATOM 1901 N N . GLN A 1 255 ? 12.936 7.368 -16.946 1.00 96.44 255 GLN A N 1
ATOM 1902 C CA . GLN A 1 255 ? 13.846 8.196 -17.734 1.00 96.44 255 GLN A CA 1
ATOM 1903 C C . GLN A 1 255 ? 13.050 9.299 -18.425 1.00 96.44 255 GLN A C 1
ATOM 1905 O O . GLN A 1 255 ? 12.213 9.036 -19.289 1.00 96.44 255 GLN A O 1
ATOM 1910 N N . ARG A 1 256 ? 13.352 10.550 -18.077 1.00 95.31 256 ARG A N 1
ATOM 1911 C CA . ARG A 1 256 ? 12.798 11.717 -18.770 1.00 95.31 256 ARG A CA 1
ATOM 1912 C C . ARG A 1 256 ? 13.384 11.846 -20.167 1.00 95.31 256 ARG A C 1
ATOM 1914 O O . ARG A 1 256 ? 14.561 11.535 -20.383 1.00 95.31 256 ARG A O 1
ATOM 1921 N N . TYR A 1 257 ? 12.591 12.367 -21.091 1.00 94.75 257 TYR A N 1
ATOM 1922 C CA . TYR A 1 257 ? 13.032 12.717 -22.434 1.00 94.75 257 TYR A CA 1
ATOM 1923 C C . TYR A 1 257 ? 12.414 14.042 -22.883 1.00 94.75 257 TYR A C 1
ATOM 1925 O O . TYR A 1 257 ? 11.456 14.537 -22.298 1.00 94.75 257 TYR A O 1
ATOM 1933 N N . ALA A 1 258 ? 13.006 14.649 -23.905 1.00 93.12 258 ALA A N 1
ATOM 1934 C CA . ALA A 1 258 ? 12.481 15.847 -24.539 1.00 93.12 258 ALA A CA 1
ATOM 1935 C C . ALA A 1 258 ? 12.560 15.700 -26.052 1.00 93.12 258 ALA A C 1
ATOM 1937 O O . ALA A 1 258 ? 13.540 15.164 -26.577 1.00 93.12 258 ALA A O 1
ATOM 1938 N N . SER A 1 259 ? 11.539 16.209 -26.731 1.00 91.88 259 SER A N 1
ATOM 1939 C CA . SER A 1 259 ? 11.462 16.228 -28.187 1.00 91.88 259 SER A CA 1
ATOM 1940 C C . SER A 1 259 ? 11.500 17.667 -28.681 1.00 91.88 259 SER A C 1
ATOM 1942 O O . SER A 1 259 ? 10.740 18.515 -28.212 1.00 91.88 259 SER A O 1
ATOM 1944 N N . ASP A 1 260 ? 12.383 17.948 -29.631 1.00 89.62 260 ASP A N 1
ATOM 1945 C CA . ASP A 1 260 ? 12.450 19.231 -30.321 1.00 89.62 260 ASP A CA 1
ATOM 1946 C C . ASP A 1 260 ? 12.602 19.024 -31.838 1.00 89.62 260 ASP A C 1
ATOM 1948 O O . ASP A 1 260 ? 12.454 17.918 -32.358 1.00 89.62 260 ASP A O 1
ATOM 1952 N N . ARG A 1 261 ? 12.861 20.101 -32.590 1.00 86.12 261 ARG A N 1
ATOM 1953 C CA . ARG A 1 261 ? 13.004 20.030 -34.056 1.00 86.12 261 ARG A CA 1
ATOM 1954 C C . ARG A 1 261 ? 14.203 19.193 -34.521 1.00 86.12 261 ARG A C 1
ATOM 1956 O O . ARG A 1 261 ? 14.262 18.862 -35.700 1.00 86.12 261 ARG A O 1
ATOM 1963 N N . SER A 1 262 ? 15.162 18.915 -33.642 1.00 86.12 262 SER A N 1
ATOM 1964 C CA . SER A 1 262 ? 16.356 18.115 -33.924 1.00 86.12 262 SER A CA 1
ATOM 1965 C C . SER A 1 262 ? 16.190 16.629 -33.591 1.00 86.12 262 SER A C 1
ATOM 1967 O O . SER A 1 262 ? 17.059 15.837 -33.949 1.00 86.12 262 SER A O 1
ATOM 1969 N N . GLY A 1 263 ? 15.072 16.253 -32.965 1.00 90.44 263 GLY A N 1
ATOM 1970 C CA . GLY A 1 263 ? 14.743 14.883 -32.586 1.00 90.44 263 GLY A CA 1
ATOM 1971 C C . GLY A 1 263 ? 14.432 14.749 -31.099 1.00 90.44 263 GLY A C 1
ATOM 1972 O O . GLY A 1 263 ? 14.267 15.737 -30.376 1.00 90.44 263 GLY A O 1
ATOM 1973 N N . THR A 1 264 ? 14.347 13.504 -30.645 1.00 94.44 264 THR A N 1
ATOM 1974 C CA . THR A 1 264 ? 14.065 13.161 -29.252 1.00 94.44 264 THR A CA 1
ATOM 1975 C C . THR A 1 264 ? 15.341 12.730 -28.542 1.00 94.44 264 THR A C 1
ATOM 1977 O O . THR A 1 264 ? 16.158 11.998 -29.093 1.00 94.44 264 THR A O 1
ATOM 1980 N N . ARG A 1 265 ? 15.543 13.191 -27.304 1.00 95.00 265 ARG A N 1
ATOM 1981 C CA . ARG A 1 265 ? 16.716 12.842 -26.489 1.00 95.00 265 ARG A CA 1
ATOM 1982 C C . ARG A 1 265 ? 16.341 12.583 -25.040 1.00 95.00 265 ARG A C 1
ATOM 1984 O O . ARG A 1 265 ? 15.465 13.251 -24.495 1.00 95.00 265 ARG A O 1
ATOM 1991 N N . ALA A 1 266 ? 17.062 11.667 -24.399 1.00 94.00 266 ALA A N 1
ATOM 1992 C CA . ALA A 1 266 ? 16.989 11.491 -22.955 1.00 94.00 266 ALA A CA 1
ATOM 1993 C C . ALA A 1 266 ? 17.467 12.763 -22.227 1.00 94.00 266 ALA A C 1
ATOM 1995 O O . ALA A 1 266 ? 18.373 13.469 -22.684 1.00 94.00 266 ALA A O 1
ATOM 1996 N N . VAL A 1 267 ? 16.841 13.060 -21.092 1.00 92.06 267 VAL A N 1
ATOM 1997 C CA . VAL A 1 267 ? 17.120 14.233 -20.261 1.00 92.06 267 VAL A CA 1
ATOM 1998 C C . VAL A 1 267 ? 17.435 13.783 -18.841 1.00 92.06 267 VAL A C 1
ATOM 2000 O O . VAL A 1 267 ? 16.605 13.160 -18.188 1.00 92.06 267 VAL A O 1
ATOM 2003 N N . GLY A 1 268 ? 18.611 14.166 -18.343 1.00 88.31 268 GLY A N 1
ATOM 2004 C CA . GLY A 1 268 ? 19.045 13.833 -16.985 1.00 88.31 268 GLY A CA 1
ATOM 2005 C C . GLY A 1 268 ? 19.352 12.345 -16.792 1.00 88.31 268 GLY A C 1
ATOM 2006 O O . GLY A 1 268 ? 19.444 11.586 -17.757 1.00 88.31 268 GLY A O 1
ATOM 2007 N N . SER A 1 269 ? 19.544 11.953 -15.534 1.00 89.81 269 SER A N 1
ATOM 2008 C CA . SER A 1 269 ? 19.734 10.560 -15.128 1.00 89.81 269 SER A CA 1
ATOM 2009 C C . SER A 1 269 ? 18.400 9.830 -14.968 1.00 89.81 269 SER A C 1
ATOM 2011 O O . SER A 1 269 ? 17.352 10.461 -14.818 1.00 89.81 269 SER A O 1
ATOM 2013 N N . VAL A 1 270 ? 18.465 8.499 -14.937 1.00 92.19 270 VAL A N 1
AT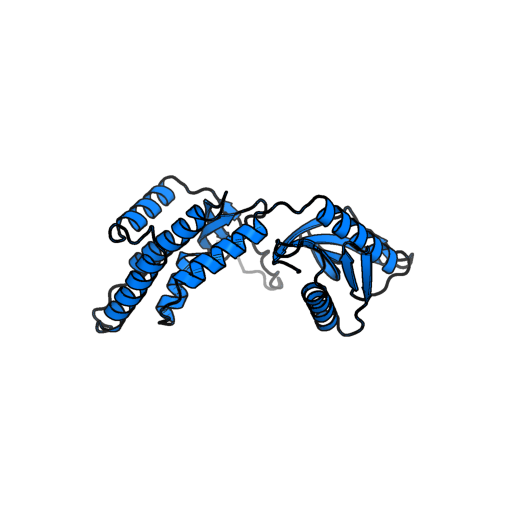OM 2014 C CA . VAL A 1 270 ? 17.359 7.657 -14.467 1.00 92.19 270 VAL A CA 1
ATOM 2015 C C . VAL A 1 270 ? 16.993 8.061 -13.038 1.00 92.19 270 VAL A C 1
ATOM 2017 O O . VAL A 1 270 ? 17.871 8.356 -12.223 1.00 92.19 270 VAL A O 1
ATOM 2020 N N . VAL A 1 271 ? 15.695 8.093 -12.763 1.00 87.75 271 VAL A N 1
ATOM 2021 C CA . VAL A 1 271 ? 15.111 8.422 -11.464 1.00 87.75 271 VAL A CA 1
ATOM 2022 C C . VAL A 1 271 ? 14.451 7.169 -10.904 1.00 87.75 271 VAL A C 1
ATOM 2024 O O . VAL A 1 271 ? 13.704 6.500 -11.617 1.00 87.75 271 VAL A O 1
ATOM 2027 N N . ASP A 1 272 ? 14.722 6.868 -9.637 1.00 87.06 272 ASP A N 1
ATOM 2028 C CA . ASP A 1 272 ? 13.917 5.931 -8.858 1.00 87.06 272 ASP A CA 1
ATOM 2029 C C . ASP A 1 272 ? 12.652 6.663 -8.395 1.00 87.06 272 ASP A C 1
ATOM 2031 O O . ASP A 1 272 ? 12.731 7.680 -7.701 1.00 87.06 272 ASP A O 1
ATOM 2035 N N . VAL A 1 273 ? 11.496 6.213 -8.879 1.00 83.25 273 VAL A N 1
ATOM 2036 C CA . VAL A 1 273 ? 10.189 6.823 -8.600 1.00 83.25 273 VAL A CA 1
ATOM 2037 C C . VAL A 1 273 ? 9.587 6.253 -7.311 1.00 83.25 273 VAL A C 1
ATOM 2039 O O . VAL A 1 273 ? 8.671 6.856 -6.754 1.00 83.25 273 VAL A O 1
ATOM 2042 N N . GLY A 1 274 ? 10.110 5.128 -6.819 1.00 77.19 274 GLY A N 1
ATOM 2043 C CA . GLY A 1 274 ? 9.619 4.409 -5.652 1.00 77.19 274 GLY A CA 1
ATOM 2044 C C . GLY A 1 274 ? 9.175 2.987 -5.985 1.00 77.19 274 GLY A C 1
ATOM 2045 O O . GLY A 1 274 ? 9.453 2.459 -7.065 1.00 77.19 274 GLY A O 1
ATOM 2046 N N . ASN A 1 275 ? 8.451 2.375 -5.049 1.00 75.06 275 ASN A N 1
ATOM 2047 C CA . ASN A 1 275 ? 8.020 0.986 -5.154 1.00 75.06 275 ASN A CA 1
ATOM 2048 C C . ASN A 1 275 ? 6.510 0.848 -5.401 1.00 75.06 275 ASN A C 1
ATOM 2050 O O . ASN A 1 275 ? 5.710 1.736 -5.096 1.00 75.06 275 ASN A O 1
ATOM 2054 N N . GLY A 1 276 ? 6.113 -0.293 -5.958 1.00 69.56 276 GLY A N 1
ATOM 2055 C CA . GLY A 1 276 ? 4.728 -0.705 -6.159 1.00 69.56 276 GLY A CA 1
ATOM 2056 C C . GLY A 1 276 ? 4.440 -2.077 -5.547 1.00 69.56 276 GLY A C 1
ATOM 2057 O O . GLY A 1 276 ? 5.299 -2.730 -4.959 1.00 69.56 276 GLY A O 1
ATOM 2058 N N . GLY A 1 277 ? 3.182 -2.519 -5.620 1.00 72.25 277 GLY A N 1
ATOM 2059 C CA . GLY A 1 277 ? 2.820 -3.890 -5.230 1.00 72.25 277 GLY A CA 1
ATOM 2060 C C . GLY A 1 277 ? 3.405 -4.936 -6.191 1.00 72.25 277 GLY A C 1
ATOM 2061 O O . GLY A 1 277 ? 3.917 -4.566 -7.245 1.00 72.25 277 GLY A O 1
ATOM 2062 N N . PRO A 1 278 ? 3.292 -6.238 -5.877 1.00 83.06 278 PRO A N 1
ATOM 2063 C CA . PRO A 1 278 ? 3.763 -7.281 -6.777 1.00 83.06 278 PRO A CA 1
ATOM 2064 C C . PRO A 1 278 ? 3.166 -7.184 -8.182 1.00 83.06 278 PRO A C 1
ATOM 2066 O O . PRO A 1 278 ? 1.947 -7.072 -8.360 1.00 83.06 278 PRO A O 1
ATOM 2069 N N . LEU A 1 279 ? 4.048 -7.225 -9.184 1.00 87.12 279 LEU A N 1
ATOM 2070 C CA . LEU A 1 279 ? 3.670 -7.265 -10.596 1.00 87.12 279 LEU A CA 1
ATOM 2071 C C . LEU A 1 279 ? 3.285 -8.686 -11.034 1.00 87.12 279 LEU A C 1
ATOM 2073 O O . LEU A 1 279 ? 2.507 -8.845 -11.976 1.00 87.12 279 LEU A O 1
ATOM 2077 N N . LEU A 1 280 ? 3.841 -9.683 -10.339 1.00 86.12 280 LEU A N 1
ATOM 2078 C CA . LEU A 1 280 ? 3.670 -11.122 -10.520 1.00 86.12 280 LEU A CA 1
ATOM 2079 C C . LEU A 1 280 ? 2.939 -11.744 -9.332 1.00 86.12 280 LEU A C 1
ATOM 2081 O O . LEU A 1 280 ? 3.414 -11.541 -8.189 1.00 86.12 280 LEU A O 1
#

Foldseek 3Di:
DDDDDDDPDDDPPPPDWDDKDWAADDPVRVVVLVVLQVPDPPPQLQDQVSLQVVLLVVLVVQVPDDPVPRDDCLSVLVSSLSSLQVLLPVQAPQWDWTWIQTPVGTAIWIAAAPQRPIDGSSVVSVVCSVVSHHPCRSVVSVVVNLQRNLQRDDADPVQVVVQVVVQVVQCVQAPFAHDFRQKKKWFQAPVGIDIDGFDDPQVVSQVVRLVCLVPVPGQKMKIKGWDWDADPNDIFIKIWIWMHGASHKTWIKIWGWDQDPVGIDTDDDIDGPGIGGDSD